Protein AF-A0A9W7TUW0-F1 (afdb_monomer_lite)

Sequence (191 aa):
MADNLSWYEPRYQELKRVVTAEFTDADVTGFVGRQGSFEIEINGQLIFSKFETSGFPYEDDIMHAIQRASDGQPVEKITKSQPPCVWCGILIRPLLFTSPAGLLDINDYRNSKVKVTELKQNIGAKFPDAEVSGFVGRRGSFEVVINEHLVFSKLETGGFPYDEDIMEAIHKAKDGKPEKIARYRKDCIIL

InterPro domains:
  IPR011893 Selenoprotein, Rdx-type [PF10262] (8-67)
  IPR011893 Selenoprotein, Rdx-type [PF10262] (115-171)
  IPR011893 Selenoprotein, Rdx-type [TIGR02174] (8-67)
  IPR011893 Selenoprotein, Rdx-type [TIGR02174] (115-171)
  IPR036249 Thioredoxin-like superfamily [SSF52833] (8-71)
  IPR036249 Thioredoxin-like superfamily [SSF52833] (115-176)
  IPR051441 Selenoprotein W and related [PTHR15124] (6-84)

Secondary structure (DSSP, 8-state):
------TTHHHHHHHHHHHHHH-TT--------STT--EEEETTEEEEEHHHHSSPPPHHHHHHHHHHHHTTPPPPP----SPP---SSEEEEETT-------------HHHHHHHHHHHHHHHHH-TTEEEEE-PPSTT--EEEETTEEEEEHHHHSSBPPHHHHHHHHHHHHTT-PPP----B------

Organism: Triplophysa rosa (NCBI:txid992332)

Structure (mmCIF, N/CA/C/O backbone):
data_AF-A0A9W7TUW0-F1
#
_entry.id   AF-A0A9W7TUW0-F1
#
loop_
_atom_site.group_PDB
_atom_site.id
_atom_site.type_symbol
_atom_site.label_atom_id
_atom_site.label_alt_id
_atom_site.label_comp_id
_atom_site.label_asym_id
_atom_site.label_entity_id
_atom_site.label_seq_id
_atom_site.pdbx_PDB_ins_code
_atom_site.Cartn_x
_atom_site.Cartn_y
_atom_site.Cartn_z
_atom_site.occupancy
_atom_site.B_iso_or_equiv
_atom_site.auth_seq_id
_atom_site.auth_comp_id
_atom_site.auth_asym_id
_atom_site.auth_atom_id
_atom_site.pdbx_PDB_model_num
ATOM 1 N N . MET A 1 1 ? -25.374 15.327 -7.655 1.00 28.16 1 MET A N 1
ATOM 2 C CA . MET A 1 1 ? -24.017 15.415 -7.075 1.00 28.16 1 MET A CA 1
ATOM 3 C C . MET A 1 1 ? -23.671 14.002 -6.674 1.00 28.16 1 MET A C 1
ATOM 5 O O . MET A 1 1 ? -24.388 13.476 -5.836 1.00 28.16 1 MET A O 1
ATOM 9 N N . ALA A 1 2 ? -22.742 13.354 -7.372 1.00 27.75 2 ALA A N 1
ATOM 10 C CA . ALA A 1 2 ? -22.650 11.900 -7.350 1.00 27.75 2 ALA A CA 1
ATOM 11 C C . ALA A 1 2 ? -21.190 11.431 -7.487 1.00 27.75 2 ALA A C 1
ATOM 13 O O . ALA A 1 2 ? -20.441 11.960 -8.307 1.00 27.75 2 ALA A O 1
ATOM 14 N N . ASP A 1 3 ? -20.842 10.444 -6.666 1.00 35.25 3 ASP A N 1
ATOM 15 C CA . ASP A 1 3 ? -19.952 9.329 -7.006 1.00 35.25 3 ASP A CA 1
ATOM 16 C C . ASP A 1 3 ? -18.463 9.637 -7.241 1.00 35.25 3 ASP A C 1
ATOM 18 O O . ASP A 1 3 ? -17.839 9.156 -8.187 1.00 35.25 3 ASP A O 1
ATOM 22 N N . ASN A 1 4 ? -17.837 10.356 -6.303 1.00 37.91 4 ASN A N 1
ATOM 23 C CA . ASN A 1 4 ? -16.375 10.345 -6.177 1.00 37.91 4 ASN A CA 1
ATOM 24 C C . ASN A 1 4 ? -15.917 9.012 -5.544 1.00 37.91 4 ASN A C 1
ATOM 26 O O . ASN A 1 4 ? -15.621 8.945 -4.351 1.00 37.91 4 ASN A O 1
ATOM 30 N N . LEU A 1 5 ? -15.942 7.939 -6.344 1.00 41.84 5 LEU A N 1
ATOM 31 C CA . LEU A 1 5 ? -15.635 6.561 -5.948 1.00 41.84 5 LEU A CA 1
ATOM 32 C C . LEU A 1 5 ? -14.229 6.439 -5.338 1.00 41.84 5 LEU A C 1
ATOM 34 O O . LEU A 1 5 ? -13.222 6.319 -6.039 1.00 41.84 5 LEU A O 1
ATOM 38 N N . SER A 1 6 ? -14.167 6.410 -4.006 1.00 57.28 6 SER A N 1
ATOM 39 C CA . SER A 1 6 ? -12.976 5.976 -3.283 1.00 57.28 6 SER A CA 1
ATOM 40 C C . SER A 1 6 ? -12.698 4.513 -3.628 1.00 57.28 6 SER A C 1
ATOM 42 O O . SER A 1 6 ? -13.486 3.629 -3.302 1.00 57.28 6 SER A O 1
ATOM 44 N N . TRP A 1 7 ? -11.543 4.234 -4.238 1.00 60.88 7 TRP A N 1
ATOM 45 C CA . TRP A 1 7 ? -11.079 2.871 -4.559 1.00 60.88 7 TRP A CA 1
ATOM 46 C C . TRP A 1 7 ? -10.959 1.952 -3.324 1.00 60.88 7 TRP A C 1
ATOM 48 O O . TRP A 1 7 ? -10.764 0.743 -3.441 1.00 60.88 7 TRP A O 1
ATOM 58 N N . TYR A 1 8 ? -11.051 2.525 -2.123 1.00 70.19 8 TYR A N 1
ATOM 59 C CA . TYR A 1 8 ? -10.985 1.812 -0.853 1.00 70.19 8 TYR A CA 1
ATOM 60 C C . TYR A 1 8 ? -12.363 1.547 -0.233 1.00 70.19 8 TYR A C 1
ATOM 62 O O . TYR A 1 8 ? -12.441 0.755 0.703 1.00 70.19 8 TYR A O 1
ATOM 70 N N . GLU A 1 9 ? -13.438 2.136 -0.772 1.00 74.56 9 GLU A N 1
ATOM 71 C CA . GLU A 1 9 ? -14.808 1.982 -0.266 1.00 74.56 9 GLU A CA 1
ATOM 72 C C . GLU A 1 9 ? -15.236 0.508 -0.136 1.00 74.56 9 GLU A C 1
ATOM 74 O O . GLU A 1 9 ? -15.652 0.126 0.955 1.00 74.56 9 GLU A O 1
ATOM 79 N N . PRO A 1 10 ? -15.037 -0.384 -1.136 1.00 77.69 10 PRO A N 1
ATOM 80 C CA . PRO A 1 10 ? -15.424 -1.792 -0.987 1.00 77.69 10 PRO A CA 1
ATOM 81 C C . PRO A 1 10 ? -14.664 -2.508 0.139 1.00 77.69 10 PRO A C 1
ATOM 83 O O . PRO A 1 10 ? -15.180 -3.433 0.754 1.00 77.69 10 PRO A O 1
ATOM 86 N N . ARG A 1 11 ? -13.432 -2.065 0.421 1.00 76.25 11 ARG A N 1
ATOM 87 C CA . ARG A 1 11 ? -12.557 -2.648 1.446 1.00 76.25 11 ARG A CA 1
ATOM 88 C C . ARG A 1 11 ? -12.932 -2.169 2.850 1.00 76.25 11 ARG A C 1
ATOM 90 O O . ARG A 1 11 ? -12.868 -2.949 3.791 1.00 76.25 11 ARG A O 1
ATOM 97 N N . TYR A 1 12 ? -13.357 -0.909 2.972 1.00 82.12 12 TYR A N 1
ATOM 98 C CA . TYR A 1 12 ? -13.977 -0.377 4.187 1.00 82.12 12 TYR A CA 1
ATOM 99 C C . TYR A 1 12 ? -15.311 -1.074 4.481 1.00 82.12 12 TYR A C 1
ATOM 101 O O . TYR A 1 12 ? -15.521 -1.510 5.608 1.00 82.12 12 TYR A O 1
ATOM 109 N N . GLN A 1 13 ? -16.180 -1.229 3.476 1.00 83.56 13 GLN A N 1
ATOM 110 C CA . GLN A 1 13 ? -17.486 -1.871 3.646 1.00 83.56 13 GLN A CA 1
ATOM 111 C C . GLN A 1 13 ? -17.362 -3.336 4.079 1.00 83.56 13 GLN A C 1
ATOM 113 O O . GLN A 1 13 ? -18.075 -3.752 4.988 1.00 83.56 13 GLN A O 1
ATOM 118 N N . GLU A 1 14 ? -16.429 -4.103 3.502 1.00 85.81 14 GLU A N 1
ATOM 119 C CA . GLU A 1 14 ? -16.212 -5.493 3.922 1.00 85.81 14 GLU A CA 1
ATOM 120 C C . GLU A 1 14 ? -15.633 -5.586 5.340 1.00 85.81 14 GLU A C 1
ATOM 122 O O . GLU A 1 14 ? -16.174 -6.320 6.165 1.00 85.81 14 GLU A O 1
ATOM 127 N N . LEU A 1 15 ? -14.621 -4.775 5.676 1.00 85.19 15 LEU A N 1
ATOM 128 C CA . LEU A 1 15 ? -14.090 -4.721 7.043 1.00 85.19 15 LEU A CA 1
ATOM 129 C C . LEU A 1 15 ? -15.183 -4.331 8.050 1.00 85.19 15 LEU A C 1
ATOM 131 O O . LEU A 1 15 ? -15.322 -4.965 9.091 1.00 85.19 15 LEU A O 1
ATOM 135 N N . LYS A 1 16 ? -16.012 -3.332 7.724 1.00 87.75 16 LYS A N 1
ATOM 136 C CA . LYS A 1 16 ? -17.164 -2.939 8.542 1.00 87.75 16 LYS A CA 1
ATOM 137 C C . LYS A 1 16 ? -18.153 -4.089 8.716 1.00 87.75 16 LYS A C 1
ATOM 139 O O . LYS A 1 16 ? -18.615 -4.316 9.833 1.00 87.75 16 LYS A O 1
ATOM 144 N N . ARG A 1 17 ? -18.473 -4.820 7.645 1.00 89.75 17 ARG A N 1
ATOM 145 C CA . ARG A 1 17 ? -19.377 -5.977 7.681 1.00 89.75 17 ARG A CA 1
ATOM 146 C C . ARG A 1 17 ? -18.847 -7.075 8.605 1.00 89.75 17 ARG A C 1
ATOM 148 O O . ARG A 1 17 ? -19.619 -7.603 9.394 1.00 89.75 17 ARG A O 1
ATOM 155 N N . VAL A 1 18 ? -17.556 -7.399 8.525 1.00 89.38 18 VAL A N 1
ATOM 156 C CA . VAL A 1 18 ? -16.912 -8.407 9.386 1.00 89.38 18 VAL A CA 1
ATOM 157 C C . VAL A 1 18 ? -16.904 -7.948 10.847 1.00 89.38 18 VAL A C 1
ATOM 159 O O . VAL A 1 18 ? -17.388 -8.669 11.717 1.00 89.38 18 VAL A O 1
ATOM 162 N N . VAL A 1 19 ? -16.456 -6.719 11.119 1.00 89.06 19 VAL A N 1
ATOM 163 C CA . VAL A 1 19 ? -16.389 -6.178 12.487 1.00 89.06 19 VAL A CA 1
ATOM 164 C C . VAL A 1 19 ? -17.770 -6.104 13.139 1.00 89.06 19 VAL A C 1
ATOM 166 O O . VAL A 1 19 ? -17.914 -6.537 14.273 1.00 89.06 19 VAL A O 1
ATOM 169 N N . THR A 1 20 ? -18.796 -5.622 12.433 1.00 89.50 20 THR A N 1
ATOM 170 C CA . THR A 1 20 ? -20.169 -5.540 12.980 1.00 89.50 20 THR A CA 1
ATOM 171 C C . THR A 1 20 ? -20.867 -6.897 13.130 1.00 89.50 20 THR A C 1
ATOM 173 O O . THR A 1 20 ? -21.882 -6.975 13.819 1.00 89.50 20 THR A O 1
ATOM 176 N N . ALA A 1 21 ? -20.346 -7.963 12.509 1.00 89.81 21 ALA A N 1
ATOM 177 C CA . ALA A 1 21 ? -20.858 -9.322 12.678 1.00 89.81 21 ALA A CA 1
ATOM 178 C C . ALA A 1 21 ? -20.267 -10.025 13.914 1.00 89.81 21 ALA A C 1
ATOM 180 O O . ALA A 1 21 ? -20.997 -10.732 14.604 1.00 89.81 21 ALA A O 1
ATOM 181 N N . GLU A 1 22 ? -18.978 -9.815 14.199 1.00 90.06 22 GLU A N 1
ATOM 182 C CA . GLU A 1 22 ? -18.291 -10.372 15.378 1.00 90.06 22 GLU A CA 1
ATOM 183 C C . GLU A 1 22 ? -18.502 -9.509 16.639 1.00 90.06 22 GLU A C 1
ATOM 185 O O . GLU A 1 22 ? -18.716 -10.031 17.731 1.00 90.06 22 GLU A O 1
ATOM 190 N N . PHE A 1 23 ? -18.495 -8.180 16.494 1.00 89.88 23 PHE A N 1
ATOM 191 C CA . PHE A 1 23 ? -18.610 -7.209 17.585 1.00 89.88 23 PHE A CA 1
ATOM 192 C C . PHE A 1 23 ? -19.888 -6.374 17.425 1.00 89.88 23 PHE A C 1
ATOM 194 O O . PHE A 1 23 ? -19.869 -5.274 16.870 1.00 89.88 23 PHE A O 1
ATOM 201 N N . THR A 1 24 ? -21.013 -6.878 17.941 1.00 88.00 24 THR A N 1
ATOM 202 C CA . THR A 1 24 ? -22.327 -6.202 17.855 1.00 88.00 24 THR A CA 1
ATOM 203 C C . THR A 1 24 ? -22.364 -4.829 18.521 1.00 88.00 24 THR A C 1
ATOM 205 O O . THR A 1 24 ? -23.171 -3.982 18.141 1.00 88.00 24 THR A O 1
ATOM 208 N N . ASP A 1 25 ? -21.485 -4.611 19.497 1.00 87.25 25 ASP A N 1
ATOM 209 C CA . ASP A 1 25 ? -21.433 -3.398 20.315 1.00 87.25 25 ASP A CA 1
ATOM 210 C C . ASP A 1 25 ? -20.471 -2.341 19.725 1.00 87.25 25 ASP A C 1
ATOM 212 O O . ASP A 1 25 ? -20.338 -1.243 20.268 1.00 87.25 25 ASP A O 1
ATOM 216 N N . ALA A 1 26 ? -19.792 -2.649 18.610 1.00 85.50 26 ALA A N 1
ATOM 217 C CA . ALA A 1 26 ? -18.833 -1.758 17.963 1.00 85.50 26 ALA A CA 1
ATOM 218 C C . ALA A 1 26 ? -19.505 -0.798 16.960 1.00 85.50 26 ALA A C 1
ATOM 220 O O . ALA A 1 26 ? -20.021 -1.214 15.920 1.00 85.50 26 ALA A O 1
ATOM 221 N N . ASP A 1 27 ? -19.415 0.512 17.215 1.00 90.06 27 ASP A N 1
ATOM 222 C CA . ASP A 1 27 ? -19.826 1.537 16.247 1.00 90.06 27 ASP A CA 1
ATOM 223 C C . ASP A 1 27 ? -18.726 1.792 15.202 1.00 90.06 27 ASP A C 1
ATOM 225 O O . ASP A 1 27 ? -17.756 2.519 15.430 1.00 90.06 27 ASP A O 1
ATOM 229 N N . VAL A 1 28 ? -18.872 1.173 14.028 1.00 90.06 28 VAL A N 1
ATOM 230 C CA . VAL A 1 28 ? -17.925 1.323 12.916 1.00 90.06 28 VAL A CA 1
ATOM 231 C C . VAL A 1 28 ? -18.349 2.470 12.000 1.00 90.06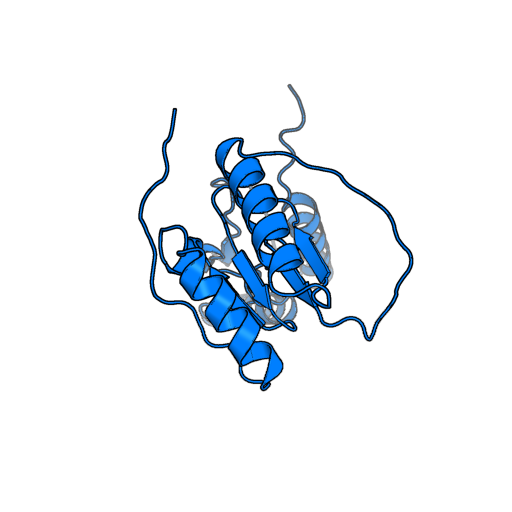 28 VAL A C 1
ATOM 233 O O . VAL A 1 28 ? -19.158 2.300 11.080 1.00 90.06 28 VAL A O 1
ATOM 236 N N . THR A 1 29 ? -17.747 3.641 12.187 1.00 88.62 29 THR A N 1
ATOM 237 C CA . THR A 1 29 ? -17.891 4.794 11.282 1.00 88.62 29 THR A CA 1
ATOM 238 C C . THR A 1 29 ? -16.729 4.879 10.284 1.00 88.62 29 THR A C 1
ATOM 240 O O . THR A 1 29 ? -15.767 4.118 10.351 1.00 88.62 29 THR A O 1
ATOM 243 N N . GLY A 1 30 ? -16.853 5.735 9.269 1.00 84.50 30 GLY A N 1
ATOM 244 C CA . GLY A 1 30 ? -15.841 5.903 8.229 1.00 84.50 30 GLY A CA 1
ATOM 245 C C . GLY A 1 30 ? -16.135 7.121 7.362 1.00 84.50 30 GLY A C 1
ATOM 246 O O . GLY A 1 30 ? -17.293 7.486 7.162 1.00 84.50 30 GLY A O 1
ATOM 247 N N . PHE A 1 31 ? -15.082 7.771 6.872 1.00 82.50 31 PHE A N 1
ATOM 248 C CA . PHE A 1 31 ? -15.173 8.961 6.031 1.00 82.50 31 PHE A CA 1
ATOM 249 C C . PHE A 1 31 ? -14.070 8.960 4.968 1.00 82.50 31 PHE A C 1
ATOM 251 O O . PHE A 1 31 ? -13.016 8.346 5.133 1.00 82.50 31 PHE A O 1
ATOM 258 N N . VAL A 1 32 ? -14.296 9.675 3.864 1.00 78.56 32 VAL A N 1
ATOM 259 C CA . VAL A 1 32 ? -13.285 9.824 2.810 1.00 78.56 32 VAL A CA 1
ATOM 260 C C . VAL A 1 32 ? -12.232 10.837 3.264 1.00 78.56 32 VAL A C 1
ATOM 262 O O . VAL A 1 32 ? -12.463 12.045 3.238 1.00 78.56 32 VAL A O 1
ATOM 265 N N . GLY A 1 33 ? -11.079 10.328 3.699 1.00 74.69 33 GLY A N 1
ATOM 266 C CA . GLY A 1 33 ? -9.913 11.123 4.081 1.00 74.69 33 GLY A CA 1
ATOM 267 C C . GLY A 1 33 ? -9.085 11.630 2.891 1.00 74.69 33 GLY A C 1
ATOM 268 O O . GLY A 1 33 ? -9.564 11.804 1.768 1.00 74.69 33 GLY A O 1
ATOM 269 N N . ARG A 1 34 ? -7.789 11.868 3.129 1.00 74.44 34 ARG A N 1
ATOM 270 C CA . ARG A 1 34 ? -6.840 12.308 2.094 1.00 74.44 34 ARG A CA 1
ATOM 271 C C . ARG A 1 34 ? -6.724 11.259 0.981 1.00 74.44 34 ARG A C 1
ATOM 273 O O . ARG A 1 34 ? -6.554 10.076 1.258 1.00 74.44 34 ARG A O 1
ATOM 280 N N . GLN A 1 35 ? -6.693 11.698 -0.284 1.00 65.88 35 GLN A N 1
ATOM 281 C CA . GLN A 1 35 ? -6.498 10.797 -1.429 1.00 65.88 35 GLN A CA 1
ATOM 282 C C . GLN A 1 35 ? -5.293 9.862 -1.210 1.00 65.88 35 GLN A C 1
ATOM 284 O O . GLN A 1 35 ? -4.154 10.313 -1.078 1.00 65.88 35 GLN A O 1
ATOM 289 N N . GLY A 1 36 ? -5.557 8.555 -1.214 1.00 67.75 36 GLY A N 1
ATOM 290 C CA . GLY A 1 36 ? -4.543 7.512 -1.070 1.00 67.75 36 GLY A CA 1
ATOM 291 C C . GLY A 1 36 ? -4.287 7.023 0.361 1.00 67.75 36 GLY A C 1
ATOM 292 O O . GLY A 1 36 ? -3.624 5.986 0.482 1.00 67.75 36 GLY A O 1
ATOM 293 N N . SER A 1 37 ? -4.833 7.681 1.395 1.00 76.50 37 SER A N 1
ATOM 294 C CA . SER A 1 37 ? -4.757 7.214 2.788 1.00 76.50 37 SER A CA 1
ATOM 295 C C . SER A 1 37 ? -5.704 6.041 3.053 1.00 76.50 37 SER A C 1
ATOM 297 O O . SER A 1 37 ? -6.732 5.884 2.397 1.00 76.50 37 SER A O 1
ATOM 299 N N . PHE A 1 38 ? -5.322 5.188 3.996 1.00 83.19 38 PHE A N 1
ATOM 300 C CA . PHE A 1 38 ? -6.189 4.180 4.593 1.00 83.19 38 PHE A CA 1
ATOM 301 C C . PHE A 1 38 ? -5.726 4.042 6.038 1.00 83.19 38 PHE A C 1
ATOM 303 O O . PHE A 1 38 ? -4.590 3.632 6.295 1.00 83.19 38 PHE A O 1
ATOM 310 N N . GLU A 1 39 ? -6.552 4.526 6.951 1.00 86.06 39 GLU A N 1
ATOM 311 C CA . GLU A 1 39 ? -6.190 4.831 8.331 1.00 86.06 39 GLU A CA 1
ATOM 312 C C . GLU A 1 39 ? -7.286 4.273 9.231 1.00 86.06 39 GLU A C 1
ATOM 314 O O . GLU A 1 39 ? -8.465 4.367 8.892 1.00 86.06 39 GLU A O 1
ATOM 319 N N . ILE A 1 40 ? -6.886 3.617 10.319 1.00 90.19 40 ILE A N 1
ATOM 320 C CA . ILE A 1 40 ? -7.805 2.959 11.249 1.00 90.19 40 ILE A CA 1
ATOM 321 C C . ILE A 1 40 ? -7.531 3.504 12.640 1.00 90.19 40 ILE A C 1
ATOM 323 O O . ILE A 1 40 ? -6.407 3.425 13.148 1.00 90.19 40 ILE A O 1
ATOM 327 N N . GLU A 1 41 ? -8.586 4.026 13.251 1.00 91.44 41 GLU A N 1
ATOM 328 C CA . GLU A 1 41 ? -8.607 4.466 14.636 1.00 91.44 41 GLU A CA 1
ATOM 329 C C . GLU A 1 41 ? -9.519 3.536 15.438 1.00 91.44 41 GLU A C 1
ATOM 331 O O . GLU A 1 41 ? -10.596 3.165 14.974 1.00 91.44 41 GLU A O 1
ATOM 336 N N . ILE A 1 42 ? -9.093 3.163 16.644 1.00 91.94 42 ILE A N 1
ATOM 337 C CA . ILE A 1 42 ? -9.928 2.454 17.618 1.00 91.94 42 ILE A CA 1
ATOM 338 C C . ILE A 1 42 ? -9.953 3.306 18.882 1.00 91.94 42 ILE A C 1
ATOM 340 O O . ILE A 1 42 ? -8.901 3.719 19.365 1.00 91.94 42 ILE A O 1
ATOM 344 N N . ASN A 1 43 ? -11.148 3.605 19.401 1.00 89.00 43 ASN A N 1
ATOM 345 C CA . ASN A 1 43 ? -11.351 4.441 20.593 1.00 89.00 43 ASN A CA 1
ATOM 346 C C . ASN A 1 43 ? -10.607 5.800 20.543 1.00 89.00 43 ASN A C 1
ATOM 348 O O . ASN A 1 43 ? -10.126 6.294 21.560 1.00 89.00 43 ASN A O 1
ATOM 352 N N . GLY A 1 44 ? -10.494 6.400 19.349 1.00 85.88 44 GLY A N 1
ATOM 353 C CA . GLY A 1 44 ? -9.792 7.672 19.118 1.00 85.88 44 GLY A CA 1
ATOM 354 C C . GLY A 1 44 ? -8.260 7.576 19.042 1.00 85.88 44 GLY A C 1
ATOM 355 O O . GLY A 1 44 ? -7.588 8.604 18.987 1.00 85.88 44 GLY A O 1
ATOM 356 N N . GLN A 1 45 ? -7.689 6.367 19.037 1.00 89.81 45 GLN A N 1
ATOM 357 C CA . GLN A 1 45 ? -6.257 6.133 18.853 1.00 89.81 45 GLN A CA 1
ATOM 358 C C . GLN A 1 45 ? -5.978 5.576 17.451 1.00 89.81 45 GLN A C 1
ATOM 360 O O . GLN A 1 45 ? -6.484 4.514 17.089 1.00 89.81 45 GLN A O 1
ATOM 365 N N . LEU A 1 46 ? -5.117 6.252 16.681 1.00 89.50 46 LEU A N 1
ATOM 366 C CA . LEU A 1 46 ? -4.639 5.780 15.377 1.00 89.50 46 LEU A CA 1
ATOM 367 C C . LEU A 1 46 ? -3.756 4.533 15.537 1.00 89.50 46 LEU A C 1
ATOM 369 O O . LEU A 1 46 ? -2.582 4.627 15.909 1.00 89.50 46 LEU A O 1
ATOM 373 N N . ILE A 1 47 ? -4.320 3.363 15.232 1.00 93.12 47 ILE A N 1
ATOM 374 C CA . ILE A 1 47 ? -3.630 2.070 15.327 1.00 93.12 47 ILE A CA 1
ATOM 375 C C . ILE A 1 47 ? -2.924 1.674 14.028 1.00 93.12 47 ILE A C 1
ATOM 377 O O . ILE A 1 47 ? -1.976 0.897 14.072 1.00 93.12 47 ILE A O 1
ATOM 381 N N . PHE A 1 48 ? -3.342 2.200 12.875 1.00 91.00 48 PHE A N 1
ATOM 382 C CA . PHE A 1 48 ? -2.731 1.886 11.582 1.00 91.00 48 PHE A CA 1
ATOM 383 C C . PHE A 1 48 ? -2.821 3.074 10.624 1.00 91.00 48 PHE A C 1
ATOM 385 O O . PHE A 1 48 ? -3.903 3.629 10.435 1.00 91.00 48 PHE A O 1
ATOM 392 N N . SER A 1 49 ? -1.718 3.398 9.941 1.00 85.88 49 SER A N 1
ATOM 393 C CA . SER A 1 49 ? -1.738 4.246 8.745 1.00 85.88 49 SER A CA 1
ATOM 394 C C . SER A 1 49 ? -0.983 3.603 7.589 1.00 85.88 49 SER A C 1
ATOM 396 O O . SER A 1 49 ? 0.211 3.304 7.666 1.00 85.88 49 SER A O 1
ATOM 398 N N . LYS A 1 50 ? -1.676 3.482 6.455 1.00 79.69 50 LYS A N 1
ATOM 399 C CA . LYS A 1 50 ? -1.117 3.059 5.167 1.00 79.69 50 LYS A CA 1
ATOM 400 C C . LYS A 1 50 ? 0.014 3.965 4.663 1.00 79.69 50 LYS A C 1
ATOM 402 O O . LYS A 1 50 ? 0.797 3.534 3.816 1.00 79.69 50 LYS A O 1
ATOM 407 N N . PHE A 1 51 ? 0.115 5.213 5.128 1.00 77.62 51 PHE A N 1
ATOM 408 C CA . PHE A 1 51 ? 1.256 6.067 4.777 1.00 77.62 51 PHE A CA 1
ATOM 409 C C . PHE A 1 51 ? 2.530 5.690 5.534 1.00 77.62 51 PHE A C 1
ATOM 411 O O . PHE A 1 51 ? 3.616 5.850 4.987 1.00 77.62 51 PHE A O 1
ATOM 418 N N . GLU A 1 52 ? 2.407 5.156 6.748 1.00 78.81 52 GLU A N 1
ATOM 419 C CA . GLU A 1 52 ? 3.547 4.734 7.567 1.00 78.81 52 GLU A CA 1
ATOM 420 C C . GLU A 1 52 ? 4.029 3.333 7.178 1.00 78.81 52 GLU A C 1
ATOM 422 O O . GLU A 1 52 ? 5.228 3.091 7.078 1.00 78.81 52 GLU A O 1
ATOM 427 N N . THR A 1 53 ? 3.097 2.417 6.906 1.00 72.56 53 THR A N 1
ATOM 428 C CA . THR A 1 53 ? 3.402 1.018 6.561 1.00 72.56 53 THR A CA 1
ATOM 429 C C . THR A 1 53 ? 3.542 0.774 5.053 1.00 72.56 53 THR A C 1
ATOM 431 O O . THR A 1 53 ? 4.002 -0.283 4.637 1.00 72.56 53 THR A O 1
ATOM 434 N N . SER A 1 54 ? 3.165 1.744 4.209 1.00 69.00 54 SER A N 1
ATOM 435 C CA . SER A 1 54 ? 3.100 1.674 2.732 1.00 69.00 54 SER A CA 1
ATOM 436 C C . SER A 1 54 ? 2.104 0.666 2.122 1.00 69.00 54 SER A C 1
ATOM 438 O O . SER A 1 54 ? 1.772 0.791 0.934 1.00 69.00 54 SER A O 1
ATOM 440 N N . GLY A 1 55 ? 1.586 -0.283 2.905 1.00 74.38 55 GLY A N 1
ATOM 441 C CA . GLY A 1 55 ? 0.644 -1.330 2.498 1.00 74.38 55 GLY A CA 1
ATOM 442 C C . GLY A 1 55 ? -0.766 -1.195 3.084 1.00 74.38 55 GLY A C 1
ATOM 443 O O . GLY A 1 55 ? -1.145 -0.164 3.632 1.00 74.38 55 GLY A O 1
ATOM 444 N N . PHE A 1 56 ? -1.567 -2.251 2.951 1.00 80.75 56 PHE A N 1
ATOM 445 C CA . PHE A 1 56 ? -2.835 -2.414 3.683 1.00 80.75 56 PHE A CA 1
ATOM 446 C C . PHE A 1 56 ? -2.626 -3.314 4.901 1.00 80.75 56 PHE A C 1
ATOM 448 O O . PHE A 1 56 ? -1.721 -4.144 4.859 1.00 80.75 56 PHE A O 1
ATOM 455 N N . PRO A 1 57 ? -3.434 -3.206 5.965 1.00 84.19 57 PRO A N 1
ATOM 456 C CA . PRO A 1 57 ? -3.317 -4.131 7.083 1.00 84.19 57 PRO A CA 1
ATOM 457 C C . PRO A 1 57 ? -3.749 -5.546 6.659 1.00 84.19 57 PRO A C 1
ATOM 459 O O . PRO A 1 57 ? -4.416 -5.730 5.633 1.00 84.19 57 PRO A O 1
ATOM 462 N N . TYR A 1 58 ? -3.372 -6.549 7.447 1.00 84.88 58 TYR A N 1
ATOM 463 C CA . TYR A 1 58 ? -4.036 -7.852 7.406 1.00 84.88 58 TYR A CA 1
ATOM 464 C C . TYR A 1 58 ? -5.321 -7.774 8.233 1.00 84.88 58 TYR A C 1
ATOM 466 O O . TYR A 1 58 ? -5.350 -7.084 9.251 1.00 84.88 58 TYR A O 1
ATOM 474 N N . GLU A 1 59 ? -6.375 -8.462 7.797 1.00 84.81 59 GLU A N 1
ATOM 475 C CA . GLU A 1 59 ? -7.669 -8.469 8.491 1.00 84.81 59 GLU A CA 1
ATOM 476 C C . GLU A 1 59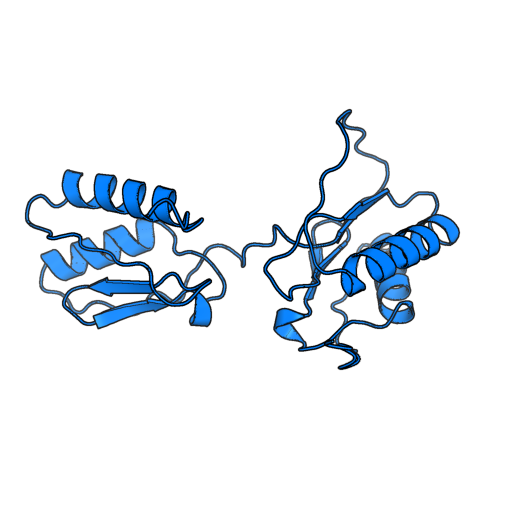 ? -7.521 -8.997 9.926 1.00 84.81 59 GLU A C 1
ATOM 478 O O . GLU A 1 59 ? -7.926 -8.320 10.868 1.00 84.81 59 GLU A O 1
ATOM 483 N N . ASP A 1 60 ? -6.792 -10.105 10.097 1.00 86.69 60 ASP A N 1
ATOM 484 C CA . ASP A 1 60 ? -6.453 -10.707 11.393 1.00 86.69 60 ASP A CA 1
ATOM 485 C C . ASP A 1 60 ? -5.794 -9.719 12.374 1.00 86.69 60 ASP A C 1
ATOM 487 O O . ASP A 1 60 ? -6.129 -9.701 13.559 1.00 86.69 60 ASP A O 1
ATOM 491 N N . ASP A 1 61 ? -4.871 -8.868 11.898 1.00 89.38 61 ASP A N 1
ATOM 492 C CA . ASP A 1 61 ? -4.207 -7.865 12.744 1.00 89.38 61 ASP A CA 1
ATOM 493 C C . ASP A 1 61 ? -5.217 -6.795 13.224 1.00 89.38 61 ASP A C 1
ATOM 495 O O . ASP A 1 61 ? -5.107 -6.319 14.358 1.00 89.38 61 ASP A O 1
ATOM 499 N N . ILE A 1 62 ? -6.220 -6.440 12.403 1.00 90.00 62 ILE A N 1
ATOM 500 C CA . ILE A 1 62 ? -7.304 -5.520 12.794 1.00 90.00 62 ILE A CA 1
ATOM 501 C C . ILE A 1 62 ? -8.251 -6.192 13.789 1.00 90.00 62 ILE A C 1
ATOM 503 O O . ILE A 1 62 ? -8.541 -5.611 14.835 1.00 90.00 62 ILE A O 1
ATOM 507 N N . MET A 1 63 ? -8.688 -7.422 13.514 1.00 89.75 63 MET A N 1
ATOM 508 C CA . MET A 1 63 ? -9.601 -8.163 14.389 1.00 89.75 63 MET A CA 1
ATOM 509 C C . MET A 1 63 ? -8.982 -8.404 15.774 1.00 89.75 63 MET A C 1
ATOM 511 O O . MET A 1 63 ? -9.634 -8.163 16.789 1.00 89.75 63 MET A O 1
ATOM 515 N N . HIS A 1 64 ? -7.690 -8.743 15.852 1.00 90.38 64 HIS A N 1
ATOM 516 C CA . HIS A 1 64 ? -6.960 -8.824 17.123 1.00 90.38 64 HIS A CA 1
ATOM 517 C C . HIS A 1 64 ? -6.781 -7.473 17.840 1.00 90.38 64 HIS A C 1
ATOM 519 O O . HIS A 1 64 ? -6.624 -7.448 19.063 1.00 90.38 64 HIS A O 1
ATOM 525 N N . ALA A 1 65 ? -6.754 -6.344 17.127 1.00 90.81 65 ALA A N 1
ATOM 526 C CA . ALA A 1 65 ? -6.726 -5.026 17.763 1.00 90.81 65 ALA A CA 1
ATOM 527 C C . ALA A 1 65 ? -8.102 -4.644 18.334 1.00 90.81 65 ALA A C 1
ATOM 529 O O . ALA A 1 65 ? 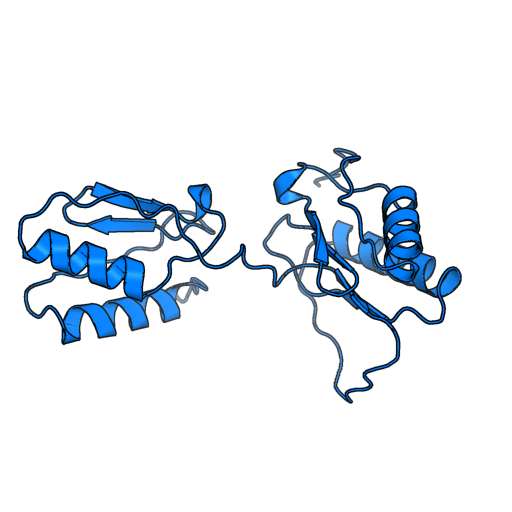-8.172 -4.116 19.443 1.00 90.81 65 ALA A O 1
ATOM 530 N N . ILE A 1 66 ? -9.185 -4.971 17.622 1.00 90.88 66 ILE A N 1
ATOM 531 C CA . ILE A 1 66 ? -10.566 -4.746 18.073 1.00 90.88 66 ILE A CA 1
ATOM 532 C C . ILE A 1 66 ? -10.904 -5.647 19.266 1.00 90.88 66 ILE A C 1
ATOM 534 O O . ILE A 1 66 ? -11.414 -5.141 20.262 1.00 90.88 66 ILE A O 1
ATOM 538 N N . GLN A 1 67 ? -10.530 -6.933 19.235 1.00 91.44 67 GLN A N 1
ATOM 539 C CA . GLN A 1 67 ? -10.712 -7.835 20.378 1.00 91.44 67 GLN A CA 1
ATOM 540 C C . GLN A 1 67 ? -10.023 -7.289 21.634 1.00 91.44 67 GLN A C 1
ATOM 542 O O . GLN A 1 67 ? -10.656 -7.162 22.677 1.00 91.44 67 GLN A O 1
ATOM 547 N N . ARG A 1 68 ? -8.752 -6.871 21.527 1.00 90.12 68 ARG A N 1
ATOM 548 C CA . ARG A 1 68 ? -8.023 -6.268 22.655 1.00 90.12 68 ARG A CA 1
ATOM 549 C C . ARG A 1 68 ? -8.706 -5.007 23.185 1.00 90.12 68 ARG A C 1
ATOM 551 O O . ARG A 1 68 ? -8.791 -4.841 24.398 1.00 90.12 68 ARG A O 1
ATOM 558 N N . ALA A 1 69 ? -9.233 -4.155 22.306 1.00 90.81 69 ALA A N 1
ATOM 559 C CA . ALA A 1 69 ? -10.005 -2.983 22.713 1.00 90.81 69 ALA A CA 1
ATOM 560 C C . ALA A 1 69 ? -11.300 -3.361 23.455 1.00 90.81 69 ALA A C 1
ATOM 562 O O . ALA A 1 69 ? -11.624 -2.739 24.466 1.00 90.81 69 ALA A O 1
ATOM 563 N N . SER A 1 70 ? -12.005 -4.393 22.979 1.00 88.94 70 SER A N 1
ATOM 564 C CA . SER A 1 70 ? -13.212 -4.944 23.609 1.00 88.94 70 SER A CA 1
ATOM 565 C C . SER A 1 70 ? -12.921 -5.556 24.984 1.00 88.94 70 SER A C 1
ATOM 567 O O . SER A 1 70 ? -13.715 -5.401 25.907 1.00 88.94 70 SER A O 1
ATOM 569 N N . ASP A 1 71 ? -11.756 -6.187 25.149 1.00 89.75 71 ASP A N 1
ATOM 570 C CA . ASP A 1 71 ? -11.278 -6.747 26.420 1.00 89.75 71 ASP A CA 1
ATOM 571 C C . ASP A 1 71 ? -10.764 -5.667 27.402 1.00 89.75 71 ASP A C 1
ATOM 573 O O . ASP A 1 71 ? -10.281 -5.989 28.490 1.00 89.75 71 ASP A O 1
ATOM 577 N N . GLY A 1 72 ? -10.809 -4.381 27.025 1.00 87.38 72 GLY A N 1
ATOM 578 C CA . GLY A 1 72 ? -10.288 -3.262 27.820 1.00 87.38 72 GLY A CA 1
ATOM 579 C C . GLY A 1 72 ? -8.757 -3.174 27.875 1.00 87.38 72 GLY A C 1
ATOM 580 O O . GLY A 1 72 ? -8.208 -2.475 28.729 1.00 87.38 72 GLY A O 1
ATOM 581 N N . GLN A 1 73 ? -8.052 -3.879 26.987 1.00 90.38 73 GLN A N 1
ATOM 582 C CA . GLN A 1 73 ? -6.592 -3.864 26.888 1.00 90.38 73 GLN A CA 1
ATOM 583 C C . GLN A 1 73 ? -6.097 -2.671 26.046 1.00 90.38 73 GLN A C 1
ATOM 585 O O . GLN A 1 73 ? -6.816 -2.185 25.168 1.00 90.38 73 GLN A O 1
ATOM 590 N N . PRO A 1 74 ? -4.857 -2.188 26.264 1.00 86.50 74 PRO A N 1
ATOM 591 C CA . PRO A 1 74 ? -4.279 -1.141 25.426 1.00 86.50 74 PRO A CA 1
ATOM 592 C C . PRO A 1 74 ? -4.129 -1.614 23.974 1.00 86.50 74 PRO A C 1
ATOM 594 O O . PRO A 1 74 ? -3.557 -2.674 23.706 1.00 86.50 74 PRO A O 1
ATOM 597 N N . VAL A 1 75 ? -4.601 -0.800 23.025 1.00 89.50 75 VAL A N 1
ATOM 598 C CA . VAL A 1 75 ? -4.414 -1.066 21.594 1.00 89.50 75 VAL A CA 1
ATOM 599 C C . VAL A 1 75 ? -3.018 -0.641 21.143 1.00 89.50 75 VAL A C 1
ATOM 601 O O . VAL A 1 75 ? -2.567 0.485 21.368 1.00 89.50 75 VAL A O 1
ATOM 604 N N . GLU A 1 76 ? -2.319 -1.565 20.493 1.00 88.75 76 GLU A N 1
ATOM 605 C CA . GLU A 1 76 ? -0.981 -1.342 19.952 1.00 88.75 76 GLU A CA 1
ATOM 606 C C . GLU A 1 76 ? -1.033 -0.920 18.485 1.00 88.75 76 GLU A C 1
ATOM 608 O O . GLU A 1 76 ? -1.959 -1.250 17.742 1.00 88.75 76 GLU A O 1
ATOM 613 N N . LYS A 1 77 ? 0.012 -0.214 18.048 1.00 91.06 77 LYS A N 1
ATOM 614 C CA . LYS A 1 77 ? 0.139 0.231 16.664 1.00 91.06 77 LYS A CA 1
ATOM 615 C C . LYS A 1 77 ? 0.555 -0.925 15.752 1.00 91.06 77 LYS A C 1
ATOM 617 O O . LYS A 1 77 ? 1.597 -1.547 15.952 1.00 91.06 77 LYS A O 1
ATOM 622 N N . ILE A 1 78 ? -0.237 -1.175 14.719 1.00 89.62 78 ILE A N 1
ATOM 623 C CA . ILE A 1 78 ? -0.013 -2.224 13.729 1.00 89.62 78 ILE A CA 1
ATOM 624 C C . ILE A 1 78 ? 1.036 -1.735 12.728 1.00 89.62 78 ILE A C 1
ATOM 626 O O . ILE A 1 78 ? 0.791 -0.853 11.907 1.00 89.62 78 ILE A O 1
ATOM 630 N N . THR A 1 79 ? 2.229 -2.319 12.810 1.00 84.12 79 THR A N 1
ATOM 631 C CA . THR A 1 79 ? 3.363 -2.032 11.915 1.00 84.12 79 THR A CA 1
ATOM 632 C C . THR A 1 79 ? 3.455 -3.000 10.737 1.00 84.12 79 THR A C 1
ATOM 634 O O . THR A 1 79 ? 4.086 -2.689 9.726 1.00 84.12 79 THR A O 1
ATOM 637 N N . LYS A 1 80 ? 2.811 -4.168 10.842 1.00 79.75 80 LYS A N 1
ATOM 638 C CA . LYS A 1 80 ? 2.677 -5.114 9.736 1.00 79.75 80 LYS A CA 1
ATOM 639 C C . LYS A 1 80 ? 1.719 -4.559 8.692 1.00 79.75 80 LYS A C 1
ATOM 641 O O . LYS A 1 80 ? 0.700 -3.952 9.004 1.00 79.75 80 LYS A O 1
ATOM 646 N N . SER A 1 81 ? 2.034 -4.817 7.434 1.00 77.56 81 SER A N 1
ATOM 647 C CA . SER A 1 81 ? 1.099 -4.638 6.335 1.00 77.56 81 SER A CA 1
ATOM 648 C C . SER A 1 81 ? 1.350 -5.702 5.274 1.00 77.56 81 SER A C 1
ATOM 650 O O . SER A 1 81 ? 2.420 -6.319 5.222 1.00 77.56 81 SER A O 1
ATOM 652 N N . GLN A 1 82 ? 0.351 -5.919 4.426 1.00 71.19 82 GLN A N 1
ATOM 653 C CA . GLN A 1 82 ? 0.541 -6.503 3.107 1.00 71.19 82 GLN A CA 1
ATOM 654 C C . GLN A 1 82 ? 1.667 -5.739 2.396 1.00 71.19 82 GLN A C 1
ATOM 656 O O . GLN A 1 82 ? 1.768 -4.523 2.596 1.00 71.19 82 GLN A O 1
ATOM 661 N N . PRO A 1 83 ? 2.495 -6.392 1.558 1.00 57.41 83 PRO A N 1
ATOM 662 C CA . PRO A 1 83 ? 3.501 -5.680 0.776 1.00 57.41 83 PRO A CA 1
ATOM 663 C C . PRO A 1 83 ? 2.871 -4.465 0.072 1.00 57.41 83 PRO A C 1
ATOM 665 O O . PRO A 1 83 ? 1.685 -4.525 -0.288 1.00 57.41 83 PRO A O 1
ATOM 668 N N . PRO A 1 84 ? 3.620 -3.356 -0.117 1.00 54.94 84 PRO A N 1
ATOM 669 C CA . PRO A 1 84 ? 3.097 -2.162 -0.774 1.00 54.94 84 PRO A CA 1
ATOM 670 C C . PRO A 1 84 ? 2.366 -2.565 -2.049 1.00 54.94 84 PRO A C 1
ATOM 672 O O . PRO A 1 84 ? 2.838 -3.453 -2.753 1.00 54.94 84 PRO A O 1
ATOM 675 N N . CYS A 1 85 ? 1.215 -1.960 -2.349 1.00 46.34 85 CYS A N 1
ATOM 676 C CA . CYS A 1 85 ? 0.465 -2.346 -3.543 1.00 46.34 85 CYS A CA 1
ATOM 677 C C . CYS A 1 85 ? 1.311 -2.072 -4.799 1.00 46.34 85 CYS A C 1
ATOM 679 O O . CYS A 1 85 ? 1.396 -0.929 -5.255 1.00 46.34 85 CYS A O 1
ATOM 681 N N . VAL A 1 86 ? 1.945 -3.145 -5.290 1.00 38.78 86 VAL A N 1
ATOM 682 C CA . VAL A 1 86 ? 2.838 -3.240 -6.458 1.00 38.78 86 VAL A CA 1
ATOM 683 C C . VAL A 1 86 ? 2.121 -3.786 -7.698 1.00 38.78 86 VAL A C 1
ATOM 685 O O . VAL A 1 86 ? 2.744 -4.052 -8.719 1.00 38.78 86 VAL A O 1
ATOM 688 N N . TRP A 1 87 ? 0.786 -3.819 -7.678 1.00 37.66 87 TRP A N 1
ATOM 689 C CA . TRP A 1 87 ? 0.097 -3.123 -8.762 1.00 37.66 87 TRP A CA 1
ATOM 690 C C . TRP A 1 87 ? 0.329 -1.634 -8.462 1.00 37.66 87 TRP A C 1
ATOM 692 O O . TRP A 1 87 ? -0.363 -1.101 -7.598 1.00 37.66 87 TRP A O 1
ATOM 702 N N . CYS A 1 88 ? 1.432 -1.021 -8.942 1.00 41.78 88 CYS A N 1
ATOM 703 C CA . CYS A 1 88 ? 1.552 -0.469 -10.302 1.00 41.78 88 CYS A CA 1
ATOM 704 C C . CYS A 1 88 ? 3.007 -0.188 -10.829 1.00 41.78 88 CYS A C 1
ATOM 706 O O . CYS A 1 88 ? 3.687 0.683 -10.281 1.00 41.78 88 CYS A O 1
ATOM 708 N N . GLY A 1 89 ? 3.446 -0.776 -11.958 1.00 42.16 89 GLY A N 1
ATOM 709 C CA . GLY A 1 89 ? 4.830 -0.700 -12.471 1.00 42.16 89 GLY A CA 1
ATOM 710 C C . GLY A 1 89 ? 5.077 -1.302 -13.875 1.00 42.16 89 GLY A C 1
ATOM 711 O O . GLY A 1 89 ? 4.205 -1.283 -14.743 1.00 42.16 89 GLY A O 1
ATOM 712 N N . ILE A 1 90 ? 6.291 -1.815 -14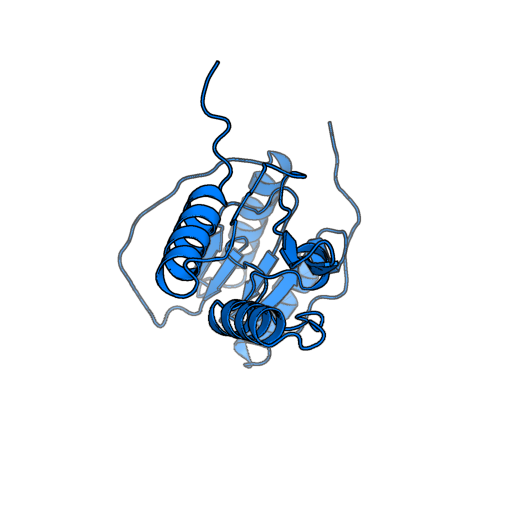.108 1.0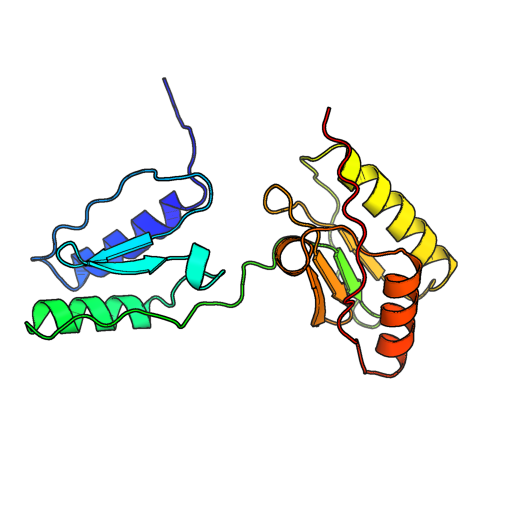0 46.03 90 ILE A N 1
ATOM 713 C CA . ILE A 1 90 ? 6.727 -2.559 -15.307 1.00 46.03 90 ILE A CA 1
ATOM 714 C C . ILE A 1 90 ? 7.161 -3.964 -14.871 1.00 46.03 90 ILE A C 1
ATOM 716 O O . ILE A 1 90 ? 8.023 -4.056 -13.999 1.00 46.03 90 ILE A O 1
ATOM 720 N N . LEU A 1 91 ? 6.612 -5.033 -15.468 1.00 47.16 91 LEU A N 1
ATOM 721 C CA . LEU A 1 91 ? 7.125 -6.399 -15.280 1.00 47.16 91 LEU A CA 1
ATOM 722 C C . LEU A 1 91 ? 8.054 -6.763 -16.436 1.00 47.16 91 LEU A C 1
ATOM 724 O O . LEU A 1 91 ? 7.685 -6.606 -17.604 1.00 47.16 91 LEU A O 1
ATOM 728 N N . ILE A 1 92 ? 9.211 -7.323 -16.094 1.00 50.53 92 ILE A N 1
ATOM 729 C CA . ILE A 1 92 ? 10.130 -7.968 -17.029 1.00 50.53 92 ILE A CA 1
ATOM 730 C C . ILE A 1 92 ? 10.240 -9.448 -16.656 1.00 50.53 92 ILE A C 1
ATOM 732 O O . ILE A 1 92 ? 10.587 -9.771 -15.515 1.00 50.53 92 ILE A O 1
ATOM 736 N N . ARG A 1 93 ? 9.916 -10.343 -17.599 1.00 42.97 93 ARG A N 1
ATOM 737 C CA . ARG A 1 93 ? 9.907 -11.805 -17.399 1.00 42.97 93 ARG A CA 1
ATOM 738 C C . ARG A 1 93 ? 10.662 -12.555 -18.514 1.00 42.97 93 ARG A C 1
ATOM 740 O O . ARG A 1 93 ? 10.681 -12.086 -19.654 1.00 42.97 93 ARG A O 1
ATOM 747 N N . PRO A 1 94 ? 11.275 -13.717 -18.209 1.00 31.09 94 PRO A N 1
ATOM 748 C CA . PRO A 1 94 ? 11.894 -14.594 -19.198 1.00 31.09 94 PRO A CA 1
ATOM 749 C C . PRO A 1 94 ? 10.856 -15.522 -19.852 1.00 31.09 94 PRO A C 1
ATOM 751 O O . PRO A 1 94 ? 9.915 -15.987 -19.208 1.00 31.09 94 PRO A O 1
ATOM 754 N N . LEU A 1 95 ? 11.073 -15.833 -21.130 1.00 33.41 95 LEU A N 1
ATOM 755 C CA . LEU A 1 95 ? 10.106 -16.390 -22.095 1.00 33.41 95 LEU A CA 1
ATOM 756 C C . LEU A 1 95 ? 9.605 -17.843 -21.853 1.00 33.41 95 LEU A C 1
ATOM 758 O O . LEU A 1 95 ? 9.054 -18.462 -22.759 1.00 33.41 95 LEU A O 1
ATOM 762 N N . LEU A 1 96 ? 9.777 -18.414 -20.655 1.00 28.06 96 LEU A N 1
ATOM 763 C CA . LEU A 1 96 ? 9.415 -19.811 -20.342 1.00 28.06 96 LEU A CA 1
ATOM 764 C C . LEU A 1 96 ? 7.960 -20.024 -19.880 1.00 28.06 96 LEU A C 1
ATOM 766 O O . LEU A 1 96 ? 7.544 -21.169 -19.721 1.00 28.06 96 LEU A O 1
ATOM 770 N N . PHE A 1 97 ? 7.172 -18.960 -19.704 1.00 28.62 97 PHE A N 1
ATOM 771 C CA . PHE A 1 97 ? 5.743 -19.046 -19.376 1.00 28.62 97 PHE A CA 1
ATOM 772 C C . PHE A 1 97 ? 4.899 -18.265 -20.384 1.00 28.62 97 PHE A C 1
ATOM 774 O O . PHE A 1 97 ? 4.581 -17.095 -20.184 1.00 28.62 97 PHE A O 1
ATOM 781 N N . THR A 1 98 ? 4.495 -18.932 -21.465 1.00 27.17 98 THR A N 1
ATOM 782 C CA . THR A 1 98 ? 3.479 -18.396 -22.376 1.00 27.17 98 THR A CA 1
ATOM 783 C C . THR A 1 98 ? 2.092 -18.546 -21.744 1.00 27.17 98 THR A C 1
ATOM 785 O O . THR A 1 98 ? 1.640 -19.655 -21.472 1.00 27.17 98 THR A O 1
ATOM 788 N N . SER A 1 99 ? 1.396 -17.430 -21.517 1.00 29.41 99 SER A N 1
ATOM 789 C CA . SER A 1 99 ? -0.037 -17.428 -21.194 1.00 29.41 99 SER A CA 1
ATOM 790 C C . SER A 1 99 ? -0.782 -16.497 -22.160 1.00 29.41 99 SER A C 1
ATOM 792 O O . SER A 1 99 ? -0.351 -15.356 -22.342 1.00 29.41 99 SER A O 1
ATOM 794 N N . PRO A 1 100 ? -1.862 -16.949 -22.825 1.00 30.84 100 PRO A N 1
ATOM 795 C CA . PRO A 1 100 ? -2.506 -16.187 -23.891 1.00 30.84 100 PRO A CA 1
ATOM 796 C C . PRO A 1 100 ? -3.621 -15.255 -23.374 1.00 30.84 100 PRO A C 1
ATOM 798 O O . PRO A 1 100 ? -4.784 -15.645 -23.306 1.00 30.84 100 PRO A O 1
ATOM 801 N N . ALA A 1 101 ? -3.283 -13.996 -23.080 1.00 27.78 101 ALA A N 1
ATOM 802 C CA . ALA A 1 101 ? -4.222 -12.865 -22.972 1.00 27.78 101 ALA A CA 1
ATOM 803 C C . ALA A 1 101 ? -3.449 -11.556 -23.262 1.00 27.78 101 ALA A C 1
ATOM 805 O O . ALA A 1 101 ? -2.366 -11.355 -22.729 1.00 27.78 101 ALA A O 1
ATOM 806 N N . GLY A 1 102 ? -3.867 -10.673 -24.174 1.00 26.28 102 GLY A N 1
ATOM 807 C CA . GLY A 1 102 ? -5.083 -9.860 -24.039 1.00 26.28 102 GLY A CA 1
ATOM 808 C C . GLY A 1 102 ? -4.747 -8.562 -23.280 1.00 26.28 102 GLY A C 1
ATOM 809 O O . GLY A 1 102 ? -4.991 -8.487 -22.087 1.00 26.28 102 GLY A O 1
ATOM 810 N N . LEU A 1 103 ? -3.906 -7.686 -23.845 1.00 27.92 103 LEU A N 1
ATOM 811 C CA . LEU A 1 103 ? -4.271 -6.441 -24.562 1.00 27.92 103 LEU A CA 1
ATOM 812 C C . LEU A 1 103 ? -4.732 -5.268 -23.647 1.00 27.92 103 LEU A C 1
ATOM 814 O O . LEU A 1 103 ? -5.542 -5.442 -22.752 1.00 27.92 103 LEU A O 1
ATOM 818 N N . LEU A 1 104 ? -4.164 -4.082 -23.919 1.00 23.70 104 LEU A N 1
ATOM 819 C CA . LEU A 1 104 ? -4.229 -2.770 -23.234 1.00 23.70 104 LEU A CA 1
ATOM 820 C C . LEU A 1 104 ? -5.522 -2.352 -22.484 1.00 23.70 104 LEU A C 1
ATOM 822 O O . LEU A 1 104 ? -6.605 -2.483 -23.041 1.00 23.70 104 LEU A O 1
ATOM 826 N N . ASP A 1 105 ? -5.356 -1.563 -21.400 1.00 26.19 105 ASP A N 1
ATOM 827 C CA . ASP A 1 105 ? -5.771 -0.134 -21.404 1.00 26.19 105 ASP A CA 1
ATOM 828 C C . ASP A 1 105 ? -4.964 0.767 -20.419 1.00 26.19 105 ASP A C 1
ATOM 830 O O . ASP A 1 105 ? -4.232 0.269 -19.561 1.00 26.19 105 ASP A O 1
ATOM 834 N N . ILE A 1 106 ? -5.017 2.101 -20.593 1.00 29.50 106 ILE A N 1
ATOM 835 C CA . ILE A 1 106 ? -4.096 3.113 -20.026 1.00 29.50 106 ILE A CA 1
ATOM 836 C C . ILE A 1 106 ? -4.841 4.383 -19.554 1.00 29.50 106 ILE A C 1
ATOM 838 O O . ILE A 1 106 ? -5.532 5.006 -20.352 1.00 29.50 106 ILE A O 1
ATOM 842 N N . ASN A 1 107 ? -4.585 4.879 -18.332 1.00 29.08 107 ASN A N 1
ATOM 843 C CA . ASN A 1 107 ? -4.831 6.284 -17.928 1.00 29.08 107 ASN A CA 1
ATOM 844 C C . ASN A 1 107 ? -4.170 6.620 -16.571 1.00 29.08 107 ASN A C 1
ATOM 846 O O . ASN A 1 107 ? -4.272 5.833 -15.640 1.00 29.08 107 ASN A O 1
ATOM 850 N N . ASP A 1 108 ? -3.548 7.780 -16.335 1.00 36.16 108 ASP A N 1
ATOM 851 C CA . ASP A 1 108 ? -2.581 8.482 -17.193 1.00 36.16 108 ASP A CA 1
ATOM 852 C C . ASP A 1 108 ? -1.489 9.141 -16.321 1.00 36.16 108 ASP A C 1
ATOM 854 O O . ASP A 1 108 ? -1.717 9.538 -15.176 1.00 36.16 108 ASP A O 1
ATOM 858 N N . TYR A 1 109 ? -0.311 9.328 -16.914 1.00 38.47 109 TYR A N 1
ATOM 859 C CA . TYR A 1 109 ? 0.456 10.562 -16.757 1.00 38.47 109 TYR A CA 1
ATOM 860 C C . TYR A 1 109 ? 1.272 10.738 -18.044 1.00 38.47 109 TYR A C 1
ATOM 862 O O . TYR A 1 109 ? 2.189 9.946 -18.284 1.00 38.47 109 TYR A O 1
ATOM 870 N N . ARG A 1 110 ? 0.957 11.746 -18.872 1.00 39.12 110 ARG A N 1
ATOM 871 C CA . ARG A 1 110 ? 1.511 11.921 -20.240 1.00 39.12 110 ARG A CA 1
ATOM 872 C C . ARG A 1 110 ? 3.028 11.701 -20.362 1.00 39.12 110 ARG A C 1
ATOM 874 O O . ARG A 1 110 ? 3.473 11.054 -21.306 1.00 39.12 110 ARG A O 1
ATOM 881 N N . ASN A 1 111 ? 3.815 12.154 -19.380 1.00 47.66 111 ASN A N 1
ATOM 882 C CA . ASN A 1 111 ? 5.281 12.002 -19.362 1.00 47.66 111 ASN A CA 1
ATOM 883 C C . ASN A 1 111 ? 5.792 10.595 -18.984 1.00 47.66 111 ASN A C 1
ATOM 885 O O . ASN A 1 111 ? 6.950 10.281 -19.252 1.00 47.66 111 ASN A O 1
ATOM 889 N N . SER A 1 112 ? 4.971 9.738 -18.368 1.00 49.84 112 SER A N 1
ATOM 890 C CA . SER A 1 112 ? 5.350 8.350 -18.063 1.00 49.84 112 SER A CA 1
ATOM 891 C C . SER A 1 112 ? 5.170 7.443 -19.285 1.00 49.84 112 SER A C 1
ATOM 893 O O . SER A 1 112 ? 6.037 6.626 -19.572 1.00 49.84 112 SER A O 1
ATOM 895 N N . LYS A 1 113 ? 4.093 7.628 -20.067 1.00 53.59 113 LYS A N 1
ATOM 896 C CA . LYS A 1 113 ? 3.786 6.792 -21.246 1.00 53.59 113 LYS A CA 1
ATOM 897 C C . LYS A 1 113 ? 4.904 6.803 -22.295 1.00 53.59 113 LYS A C 1
ATOM 899 O O . LYS A 1 113 ? 5.231 5.748 -22.833 1.00 53.59 113 LYS A O 1
ATOM 904 N N . VAL A 1 114 ? 5.505 7.969 -22.547 1.00 58.78 114 VAL A N 1
ATOM 905 C CA . VAL A 1 114 ? 6.665 8.112 -23.445 1.00 58.78 114 VAL A CA 1
ATOM 906 C C . VAL A 1 114 ? 7.848 7.303 -22.905 1.00 58.78 114 VAL A C 1
ATOM 908 O O . VAL A 1 114 ? 8.257 6.346 -23.556 1.00 58.78 114 VAL A O 1
ATOM 911 N N . LYS A 1 115 ? 8.275 7.563 -21.659 1.00 63.00 115 LYS A N 1
ATOM 912 C CA . LYS A 1 115 ? 9.376 6.835 -21.000 1.00 63.00 115 LYS A CA 1
ATOM 913 C C . LYS A 1 115 ? 9.168 5.317 -20.955 1.00 63.00 115 LYS A C 1
ATOM 915 O O . LYS A 1 115 ? 10.107 4.576 -21.201 1.00 63.00 115 LYS A O 1
ATOM 920 N N . VAL A 1 116 ? 7.957 4.830 -20.667 1.00 64.75 116 VAL A N 1
ATOM 921 C CA . VAL A 1 116 ? 7.642 3.385 -20.662 1.00 64.75 116 VAL A CA 1
ATOM 922 C C . VAL A 1 116 ? 7.740 2.790 -22.073 1.00 64.75 116 VAL A C 1
ATOM 924 O O . VAL A 1 116 ? 8.191 1.657 -22.227 1.00 64.75 116 VAL A O 1
ATOM 927 N N . THR A 1 117 ? 7.344 3.540 -23.106 1.00 68.12 117 THR A N 1
ATOM 928 C CA . THR A 1 117 ? 7.404 3.084 -24.505 1.00 68.12 117 THR A CA 1
ATOM 929 C C . THR A 1 117 ? 8.844 3.045 -25.016 1.00 68.12 117 THR A C 1
ATOM 931 O O . THR A 1 117 ? 9.261 2.026 -25.563 1.00 68.12 117 THR A O 1
ATOM 934 N N . GLU A 1 118 ? 9.614 4.110 -24.778 1.00 73.31 118 GLU A N 1
ATOM 935 C CA . GLU A 1 118 ? 11.048 4.196 -25.089 1.00 73.31 118 GLU A CA 1
ATOM 936 C C . GLU A 1 118 ? 11.830 3.099 -24.360 1.00 73.31 118 GLU A C 1
ATOM 938 O O . GLU A 1 118 ? 12.568 2.341 -24.982 1.00 73.31 118 GLU A O 1
ATOM 943 N N . LEU A 1 119 ? 11.597 2.933 -23.054 1.00 73.44 119 LEU A N 1
ATOM 944 C CA . LEU A 1 119 ? 12.229 1.888 -22.257 1.00 73.44 119 LEU A CA 1
ATOM 945 C C . LEU A 1 119 ? 11.880 0.488 -22.779 1.00 73.44 119 LEU A C 1
ATOM 947 O O . LEU A 1 119 ? 12.770 -0.346 -22.918 1.00 73.44 119 LEU A O 1
ATOM 951 N N . LYS A 1 120 ? 10.615 0.225 -23.138 1.00 78.06 120 LYS A N 1
ATOM 952 C CA . LYS A 1 120 ? 10.206 -1.055 -23.740 1.00 78.06 120 LYS A CA 1
ATOM 953 C C . LYS A 1 120 ? 10.913 -1.323 -25.074 1.00 78.06 120 LYS A C 1
ATOM 955 O O . LYS A 1 120 ? 11.339 -2.453 -25.303 1.00 78.06 120 LYS A O 1
ATOM 960 N N . GLN A 1 121 ? 11.071 -0.310 -25.928 1.00 79.25 121 GLN A N 1
ATOM 961 C CA . GLN A 1 121 ? 11.828 -0.427 -27.181 1.00 79.25 121 GLN A CA 1
ATOM 962 C C . GLN A 1 121 ? 13.320 -0.681 -26.916 1.00 79.25 121 GLN A C 1
ATOM 964 O O . GLN A 1 121 ? 13.891 -1.614 -27.480 1.00 79.25 121 GLN A O 1
ATOM 969 N N . ASN A 1 122 ? 13.930 0.083 -26.005 1.00 78.31 122 ASN A N 1
ATOM 970 C CA . ASN A 1 122 ? 15.337 -0.045 -25.625 1.00 78.31 122 ASN A CA 1
ATOM 971 C C . ASN A 1 122 ? 15.652 -1.425 -25.021 1.00 78.31 122 ASN A C 1
ATOM 973 O O . ASN A 1 122 ? 16.705 -1.996 -25.314 1.00 78.31 122 ASN A O 1
ATOM 977 N N . ILE A 1 123 ? 14.746 -1.975 -24.202 1.00 78.31 123 ILE A N 1
ATOM 978 C CA . ILE A 1 123 ? 14.890 -3.320 -23.632 1.00 78.31 123 ILE A CA 1
ATOM 979 C C . ILE A 1 123 ? 14.733 -4.367 -24.731 1.00 78.31 123 ILE A C 1
ATOM 981 O O . ILE A 1 123 ? 15.626 -5.191 -24.879 1.00 78.31 123 ILE A O 1
ATOM 985 N N . GLY A 1 124 ? 13.667 -4.316 -25.538 1.00 78.06 124 GLY A N 1
ATOM 986 C CA . GLY A 1 124 ? 13.443 -5.295 -26.610 1.00 78.06 124 GLY A CA 1
ATOM 987 C C . GLY A 1 124 ? 14.570 -5.335 -27.651 1.00 78.06 124 GLY A C 1
ATOM 988 O O . GLY A 1 124 ? 14.887 -6.400 -28.171 1.00 78.06 124 GLY A O 1
ATOM 989 N N . ALA A 1 125 ? 15.232 -4.201 -27.905 1.00 82.00 125 ALA A N 1
ATOM 990 C CA . ALA A 1 125 ? 16.395 -4.125 -28.790 1.00 82.00 125 ALA A CA 1
ATOM 991 C C . ALA A 1 125 ? 17.669 -4.767 -28.201 1.00 82.00 125 ALA A C 1
ATOM 993 O O . ALA A 1 125 ? 18.471 -5.323 -28.948 1.00 82.00 125 ALA A O 1
ATOM 994 N N . LYS A 1 126 ? 17.876 -4.691 -26.877 1.00 80.00 126 LYS A N 1
ATOM 995 C CA . LYS A 1 126 ? 19.046 -5.276 -26.184 1.00 80.00 126 LYS A CA 1
ATOM 996 C C . LYS A 1 126 ? 18.815 -6.705 -25.684 1.00 80.00 126 LYS A C 1
ATOM 998 O O . LYS A 1 126 ? 19.767 -7.461 -25.507 1.00 80.00 126 LYS A O 1
ATOM 1003 N N . PHE A 1 127 ? 17.561 -7.060 -25.435 1.00 78.94 127 PHE A N 1
ATOM 1004 C CA . PHE A 1 127 ? 17.122 -8.294 -24.801 1.00 78.94 127 PHE A CA 1
ATOM 1005 C C . PHE A 1 127 ? 15.867 -8.814 -25.529 1.00 78.94 127 PHE A C 1
ATOM 1007 O O . PHE A 1 127 ? 14.760 -8.680 -25.007 1.00 78.94 127 PHE A O 1
ATOM 1014 N N . PRO A 1 128 ? 16.008 -9.408 -26.729 1.00 78.50 128 PRO A N 1
ATOM 1015 C CA . PRO A 1 128 ? 14.866 -9.903 -27.505 1.00 78.50 128 PRO A CA 1
ATOM 1016 C C . PRO A 1 128 ? 14.082 -11.014 -26.783 1.00 78.50 128 PRO A C 1
ATOM 1018 O O . PRO A 1 128 ? 12.891 -11.178 -27.028 1.00 78.50 128 PRO A O 1
ATOM 1021 N N . ASP A 1 129 ? 14.724 -11.733 -25.855 1.00 74.94 129 ASP A N 1
ATOM 1022 C CA . ASP A 1 129 ? 14.107 -12.787 -25.030 1.00 74.94 129 ASP A CA 1
ATOM 1023 C C . ASP A 1 129 ? 13.371 -12.252 -23.781 1.00 74.94 129 ASP A C 1
ATOM 1025 O O . ASP A 1 129 ? 12.864 -13.043 -22.981 1.00 74.94 129 ASP A O 1
ATOM 1029 N N . ALA A 1 130 ? 13.361 -10.931 -23.558 1.00 68.94 130 ALA A N 1
ATOM 1030 C CA . ALA A 1 130 ? 12.728 -10.309 -22.399 1.00 68.94 130 ALA A CA 1
ATOM 1031 C C . ALA A 1 130 ? 11.307 -9.837 -22.732 1.00 68.94 130 ALA A C 1
ATOM 1033 O O . ALA A 1 130 ? 11.102 -8.917 -23.528 1.00 68.94 130 ALA A O 1
ATOM 1034 N N . GLU A 1 131 ? 10.311 -10.414 -22.063 1.00 74.38 131 GLU A N 1
ATOM 1035 C CA . GLU A 1 131 ? 8.948 -9.901 -22.123 1.00 74.38 131 GLU A CA 1
ATOM 1036 C C . GLU A 1 131 ? 8.837 -8.652 -21.243 1.00 74.38 131 GLU A C 1
ATOM 1038 O O . GLU A 1 131 ? 9.070 -8.723 -20.038 1.00 74.38 131 GLU A O 1
ATOM 1043 N N . VAL A 1 132 ? 8.459 -7.512 -21.831 1.00 72.50 132 VAL A N 1
ATOM 1044 C CA . VAL A 1 132 ? 8.252 -6.247 -21.107 1.00 72.50 132 VAL A CA 1
ATOM 1045 C C . VAL A 1 132 ? 6.784 -5.840 -21.163 1.00 72.50 132 VAL A C 1
ATOM 1047 O O . VAL A 1 132 ? 6.261 -5.486 -22.228 1.00 72.50 132 VAL A O 1
ATOM 1050 N N . SER A 1 133 ? 6.127 -5.814 -20.007 1.00 70.50 133 SER A N 1
ATOM 1051 C CA . SER A 1 133 ? 4.776 -5.272 -19.834 1.00 70.50 133 SER A CA 1
ATOM 1052 C C . SER A 1 133 ? 4.798 -4.060 -18.903 1.00 70.50 133 SER A C 1
ATOM 1054 O O . SER A 1 133 ? 5.620 -3.968 -17.998 1.00 70.50 133 SER A O 1
ATOM 1056 N N . GLY A 1 134 ? 3.902 -3.102 -19.139 1.00 63.84 134 GLY A N 1
ATOM 1057 C CA . GLY A 1 134 ? 3.721 -1.926 -18.292 1.00 63.84 134 GLY A CA 1
ATOM 1058 C C . GLY A 1 134 ? 2.254 -1.799 -17.911 1.00 63.84 134 GLY A C 1
ATOM 1059 O O . GLY A 1 134 ? 1.385 -2.029 -18.750 1.00 63.84 134 GLY A O 1
ATOM 1060 N N . PHE A 1 135 ? 1.986 -1.447 -16.658 1.00 60.94 135 PHE A N 1
ATOM 1061 C CA . PHE A 1 135 ? 0.640 -1.351 -16.103 1.00 60.94 135 PHE A CA 1
ATOM 1062 C C . PHE A 1 135 ? 0.462 -0.030 -15.338 1.00 60.94 135 PHE A C 1
ATOM 1064 O O . PHE A 1 135 ? 1.414 0.539 -14.804 1.00 60.94 135 PHE A O 1
ATOM 1071 N N . VAL A 1 136 ? -0.765 0.501 -15.359 1.00 58.44 136 VAL A N 1
ATOM 1072 C CA . VAL A 1 136 ? -1.119 1.833 -14.831 1.00 58.44 136 VAL A CA 1
ATOM 1073 C C . VAL A 1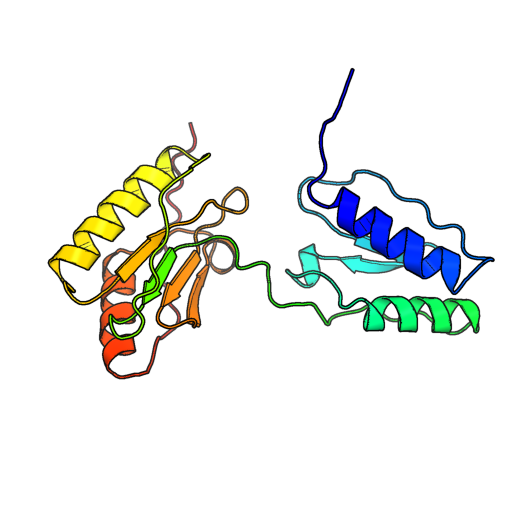 136 ? -0.725 1.991 -13.364 1.00 58.44 136 VAL A C 1
ATOM 1075 O O . VAL A 1 136 ? -0.876 1.036 -12.617 1.00 58.44 136 VAL A O 1
ATOM 1078 N N . GLY A 1 137 ? -0.253 3.205 -13.019 1.00 54.25 137 GLY A N 1
ATOM 1079 C CA . GLY A 1 137 ? 0.338 3.719 -11.765 1.00 54.25 137 GLY A CA 1
ATOM 1080 C C . GLY A 1 137 ? -0.592 3.966 -10.563 1.00 54.25 137 GLY A C 1
ATOM 1081 O O . GLY A 1 137 ? -1.711 4.448 -10.730 1.00 54.25 137 GLY A O 1
ATOM 1082 N N . ARG A 1 138 ? -0.049 3.865 -9.334 1.00 51.59 138 ARG A N 1
ATOM 1083 C CA . ARG A 1 138 ? -0.463 4.781 -8.255 1.00 51.59 138 ARG A CA 1
ATOM 1084 C C . ARG A 1 138 ? -0.039 6.170 -8.728 1.00 51.59 138 ARG A C 1
ATOM 1086 O O . ARG A 1 138 ? 1.032 6.310 -9.316 1.00 51.59 138 ARG A O 1
ATOM 1093 N N . ARG A 1 139 ? -0.843 7.214 -8.507 1.00 55.06 139 ARG A N 1
ATOM 1094 C CA . ARG A 1 139 ? -0.524 8.551 -9.041 1.00 55.06 139 ARG A CA 1
ATOM 1095 C C . ARG A 1 139 ? 0.878 8.995 -8.591 1.00 55.06 139 ARG A C 1
ATOM 1097 O O . ARG A 1 139 ? 1.122 9.169 -7.403 1.00 55.06 139 ARG A O 1
ATOM 1104 N N . GLY A 1 140 ? 1.782 9.181 -9.554 1.00 57.78 140 GLY A N 1
ATOM 1105 C CA . GLY A 1 140 ? 3.177 9.567 -9.315 1.00 57.78 140 GLY A CA 1
ATOM 1106 C C . GLY A 1 140 ? 4.175 8.415 -9.115 1.00 57.78 140 GLY A C 1
ATOM 1107 O O . GLY A 1 140 ? 5.374 8.701 -9.083 1.00 57.78 140 GLY A O 1
ATOM 1108 N N . SER A 1 141 ? 3.733 7.151 -9.035 1.00 65.56 141 SER A N 1
ATOM 1109 C CA . SER A 1 141 ? 4.631 5.990 -8.977 1.00 65.56 141 SER A CA 1
ATOM 1110 C C . SER A 1 141 ? 5.290 5.702 -10.329 1.00 65.56 141 SER A C 1
ATOM 1112 O O . SER A 1 141 ? 4.784 6.046 -11.399 1.00 65.56 141 SER A O 1
ATOM 1114 N N . PHE A 1 142 ? 6.459 5.079 -10.256 1.00 73.62 142 PHE A N 1
ATOM 1115 C CA . PHE A 1 142 ? 7.157 4.434 -11.360 1.00 73.62 142 PHE A CA 1
ATOM 1116 C C . PHE A 1 142 ? 7.974 3.318 -10.715 1.00 73.62 142 PHE A C 1
ATOM 1118 O O . PHE A 1 142 ? 8.870 3.600 -9.919 1.00 73.62 142 PHE A O 1
ATOM 1125 N N . GLU A 1 143 ? 7.595 2.073 -10.971 1.00 73.56 143 GLU A N 1
ATOM 1126 C CA . GLU A 1 143 ? 8.123 0.900 -10.273 1.00 73.56 143 GLU A CA 1
ATOM 1127 C C . GLU A 1 143 ? 8.605 -0.105 -11.322 1.00 73.56 143 GLU A C 1
ATOM 1129 O O . GLU A 1 143 ? 7.917 -0.335 -12.317 1.00 73.56 143 GLU A O 1
ATOM 1134 N N . VAL A 1 144 ? 9.805 -0.656 -11.143 1.00 77.88 144 VAL A N 1
ATOM 1135 C CA . VAL A 1 144 ? 10.413 -1.618 -12.075 1.00 77.88 144 VAL A CA 1
ATOM 1136 C C . VAL A 1 144 ? 10.562 -2.946 -11.351 1.00 77.88 144 VAL A C 1
ATOM 1138 O O . VAL A 1 144 ? 11.185 -3.011 -10.289 1.00 77.88 144 VAL A O 1
ATOM 1141 N N . VAL A 1 145 ? 9.979 -3.994 -11.926 1.00 76.69 145 VAL A N 1
ATOM 1142 C CA . VAL A 1 145 ? 9.962 -5.352 -11.388 1.00 76.69 145 VAL A CA 1
ATOM 1143 C C . VAL A 1 145 ? 10.597 -6.283 -12.416 1.00 76.69 145 VAL A C 1
ATOM 1145 O O . VAL A 1 145 ? 10.138 -6.367 -13.554 1.00 76.69 145 VAL A O 1
ATOM 1148 N N . ILE A 1 146 ? 11.651 -6.994 -12.024 1.00 78.19 146 ILE A N 1
ATOM 1149 C CA . ILE A 1 146 ? 12.376 -7.931 -12.890 1.00 78.19 146 ILE A CA 1
ATOM 1150 C C . ILE A 1 146 ? 12.357 -9.295 -12.218 1.00 78.19 146 ILE A C 1
ATOM 1152 O O . ILE A 1 146 ? 12.734 -9.402 -11.054 1.00 78.19 146 ILE A O 1
ATOM 1156 N N . ASN A 1 147 ? 11.907 -10.330 -12.930 1.00 71.00 147 ASN A N 1
ATOM 1157 C CA . ASN A 1 147 ? 11.782 -11.690 -12.394 1.00 71.00 147 ASN A CA 1
ATOM 1158 C C . ASN A 1 147 ? 11.054 -11.704 -11.033 1.00 71.00 147 ASN A C 1
ATOM 1160 O O . ASN A 1 147 ? 11.520 -12.317 -10.080 1.00 71.00 147 ASN A O 1
ATOM 1164 N N . GLU A 1 148 ? 9.946 -10.959 -10.931 1.00 70.38 148 GLU A N 1
ATOM 1165 C CA . GLU A 1 148 ? 9.114 -10.798 -9.717 1.00 70.38 148 GLU A CA 1
ATOM 1166 C C . GLU A 1 148 ? 9.751 -10.005 -8.555 1.00 70.38 148 GLU A C 1
ATOM 1168 O O . GLU A 1 148 ? 9.095 -9.757 -7.547 1.00 70.38 148 GLU A O 1
ATOM 1173 N N . HIS A 1 149 ? 10.981 -9.507 -8.712 1.00 69.38 149 HIS A N 1
ATOM 1174 C CA . HIS A 1 149 ? 11.672 -8.692 -7.711 1.00 69.38 149 HIS A CA 1
ATOM 1175 C C . HIS A 1 149 ? 11.537 -7.195 -8.022 1.00 69.38 149 HIS A C 1
ATOM 1177 O O . HIS A 1 149 ? 11.868 -6.750 -9.123 1.00 69.38 149 HIS A O 1
ATOM 1183 N N . LEU A 1 150 ? 11.087 -6.394 -7.048 1.00 74.25 150 LEU A N 1
ATOM 1184 C CA . LEU A 1 150 ? 11.032 -4.929 -7.152 1.00 74.25 150 LEU A CA 1
ATOM 1185 C C . LEU A 1 150 ? 12.452 -4.336 -7.092 1.00 74.25 150 LEU A C 1
ATOM 1187 O O . LEU A 1 150 ? 13.012 -4.150 -6.009 1.00 74.25 150 LEU A O 1
ATOM 1191 N N . VAL A 1 151 ? 13.022 -4.014 -8.255 1.00 79.50 151 VAL A N 1
ATOM 1192 C CA . VAL A 1 151 ? 14.379 -3.450 -8.374 1.00 79.50 151 VAL A CA 1
ATOM 1193 C C . VAL A 1 151 ? 14.411 -1.927 -8.242 1.00 79.50 151 VAL A C 1
ATOM 1195 O O . VAL A 1 151 ? 15.448 -1.371 -7.896 1.00 79.50 151 VAL A O 1
ATOM 1198 N N . PHE A 1 152 ? 13.297 -1.232 -8.483 1.00 81.44 152 PHE A N 1
ATOM 1199 C CA . PHE A 1 152 ? 13.216 0.224 -8.330 1.00 81.44 152 PHE A CA 1
ATOM 1200 C C . PHE A 1 152 ? 11.804 0.680 -7.961 1.00 81.44 152 PHE A C 1
ATOM 1202 O O . PHE A 1 152 ? 10.837 0.219 -8.565 1.00 81.44 152 PHE A O 1
ATOM 1209 N N . SER A 1 153 ? 11.687 1.669 -7.071 1.00 79.62 153 SER A N 1
ATOM 1210 C CA . SER A 1 153 ? 10.470 2.475 -6.925 1.00 79.62 153 SER A CA 1
ATOM 1211 C C . SER A 1 153 ? 10.802 3.963 -6.833 1.00 79.62 153 SER A C 1
ATOM 1213 O O . SER A 1 153 ? 11.612 4.405 -6.016 1.00 79.62 153 SER A O 1
ATOM 1215 N N . LYS A 1 154 ? 10.110 4.767 -7.643 1.00 72.62 154 LYS A N 1
ATOM 1216 C CA . LYS A 1 154 ? 10.127 6.233 -7.572 1.00 72.62 154 LYS A CA 1
ATOM 1217 C C . LYS A 1 154 ? 9.570 6.765 -6.252 1.00 72.62 154 LYS A C 1
ATOM 1219 O O . LYS A 1 154 ? 9.924 7.869 -5.852 1.00 72.62 154 LYS A O 1
ATOM 1224 N N . LEU A 1 155 ? 8.694 6.011 -5.585 1.00 67.25 155 LEU A N 1
ATOM 1225 C CA . LEU A 1 155 ? 8.142 6.420 -4.293 1.00 67.25 155 LEU A CA 1
ATOM 1226 C C . LEU A 1 155 ? 9.158 6.226 -3.158 1.00 67.25 155 LEU A C 1
ATOM 1228 O O . LEU A 1 155 ? 9.160 7.020 -2.226 1.00 67.25 155 LEU A O 1
ATOM 1232 N N . GLU A 1 156 ? 10.047 5.233 -3.268 1.00 75.94 156 GLU A N 1
ATOM 1233 C CA . GLU A 1 156 ? 11.185 5.052 -2.353 1.00 75.94 156 GLU A CA 1
ATOM 1234 C C . GLU A 1 156 ? 12.307 6.072 -2.623 1.00 75.94 156 GLU A C 1
ATOM 1236 O O . GLU A 1 156 ? 12.874 6.643 -1.697 1.00 75.94 156 GLU A O 1
ATOM 1241 N N . THR A 1 157 ? 12.642 6.302 -3.898 1.00 73.62 157 THR A N 1
ATOM 1242 C CA . THR A 1 157 ? 13.831 7.082 -4.304 1.00 73.62 157 THR A CA 1
ATOM 1243 C C . THR A 1 157 ? 13.563 8.569 -4.547 1.00 73.62 157 THR A C 1
ATOM 1245 O O . THR A 1 157 ? 14.488 9.375 -4.529 1.00 73.62 157 THR A O 1
ATOM 1248 N N . GLY A 1 158 ? 12.312 8.964 -4.792 1.00 70.25 158 GLY A N 1
ATOM 1249 C CA . GLY A 1 158 ? 11.928 10.342 -5.112 1.00 70.25 158 GLY A CA 1
ATOM 1250 C C . GLY A 1 158 ? 12.199 10.782 -6.560 1.00 70.25 158 GLY A C 1
ATOM 1251 O O . GLY A 1 158 ? 12.041 11.964 -6.869 1.00 70.25 158 GLY A O 1
ATOM 1252 N N . GLY A 1 159 ? 12.584 9.875 -7.466 1.00 74.25 159 GLY A N 1
ATOM 1253 C CA . GLY A 1 159 ? 12.924 10.220 -8.853 1.00 74.25 159 GLY A CA 1
ATOM 1254 C C . GLY A 1 159 ? 12.696 9.105 -9.873 1.00 74.25 159 GLY A C 1
ATOM 1255 O O . GLY A 1 159 ? 12.103 8.074 -9.577 1.00 74.25 159 GLY A O 1
ATOM 1256 N N . PHE A 1 160 ? 13.141 9.326 -11.108 1.00 78.56 160 PHE A N 1
ATOM 1257 C CA . PHE A 1 160 ? 13.181 8.294 -12.151 1.00 78.56 160 PHE A CA 1
ATOM 1258 C C . PHE A 1 160 ? 14.587 7.682 -12.225 1.00 78.56 160 PHE A C 1
ATOM 1260 O O . PHE A 1 160 ? 15.549 8.427 -12.047 1.00 78.56 160 PHE A O 1
ATOM 1267 N N . PRO A 1 161 ? 14.736 6.385 -12.535 1.00 80.81 161 PRO A N 1
ATOM 1268 C CA . PRO A 1 161 ? 16.048 5.767 -12.715 1.00 80.81 161 PRO A CA 1
ATOM 1269 C C . PRO A 1 161 ? 16.704 6.253 -14.019 1.00 80.81 161 PRO A C 1
ATOM 1271 O O . PRO A 1 161 ? 16.069 6.941 -14.835 1.00 80.81 161 PRO A O 1
ATOM 1274 N N . TYR A 1 162 ? 17.966 5.882 -14.230 1.00 83.12 162 TYR A N 1
ATOM 1275 C CA . TYR A 1 162 ? 18.590 5.959 -15.549 1.00 83.12 162 TYR A CA 1
ATOM 1276 C C . TYR A 1 162 ? 18.329 4.663 -16.322 1.00 83.12 162 TYR A C 1
ATOM 1278 O O . TYR A 1 162 ? 18.309 3.574 -15.748 1.00 83.12 162 TYR A O 1
ATOM 1286 N N . ASP A 1 163 ? 18.151 4.778 -17.637 1.00 80.62 163 ASP A N 1
ATOM 1287 C CA . ASP A 1 163 ? 17.959 3.638 -18.535 1.00 80.62 163 ASP A CA 1
ATOM 1288 C C . ASP A 1 163 ? 19.126 2.642 -18.424 1.00 80.62 163 ASP A C 1
ATOM 1290 O O . ASP A 1 163 ? 18.908 1.436 -18.414 1.00 80.62 163 ASP A O 1
ATOM 1294 N N . GLU A 1 164 ? 20.355 3.145 -18.272 1.00 83.94 164 GLU A N 1
ATOM 1295 C CA . GLU A 1 164 ? 21.576 2.363 -18.027 1.00 83.94 164 GLU A CA 1
ATOM 1296 C C . GLU A 1 164 ? 21.439 1.415 -16.828 1.00 83.94 164 GLU A C 1
ATOM 1298 O O . GLU A 1 164 ? 21.667 0.215 -16.980 1.00 83.94 164 GLU A O 1
ATOM 1303 N N . ASP A 1 165 ? 20.999 1.932 -15.674 1.00 86.25 165 ASP A N 1
ATOM 1304 C CA . ASP A 1 165 ? 20.855 1.148 -14.442 1.00 86.25 165 ASP A CA 1
ATOM 1305 C C . ASP A 1 165 ? 19.769 0.064 -14.594 1.00 86.25 165 ASP A C 1
ATOM 1307 O O . ASP A 1 165 ? 19.903 -1.036 -14.059 1.00 86.25 165 ASP A O 1
ATOM 1311 N N . ILE A 1 166 ? 18.703 0.338 -15.363 1.00 82.38 166 ILE A N 1
ATOM 1312 C CA . ILE A 1 166 ? 17.681 -0.671 -15.687 1.00 82.38 166 ILE A CA 1
ATOM 1313 C C . ILE A 1 166 ? 18.276 -1.779 -16.562 1.00 82.38 166 ILE A C 1
ATOM 1315 O O . ILE A 1 166 ? 18.035 -2.955 -16.299 1.00 82.38 166 ILE A O 1
ATOM 1319 N N . MET A 1 167 ? 19.060 -1.435 -17.587 1.00 83.44 167 MET A N 1
ATOM 1320 C CA . MET A 1 167 ? 19.684 -2.438 -18.461 1.00 83.44 167 MET A CA 1
ATOM 1321 C C . MET A 1 167 ? 20.689 -3.305 -17.698 1.00 83.44 167 MET A C 1
ATOM 1323 O O . MET A 1 167 ? 20.751 -4.510 -17.936 1.00 83.44 167 MET A O 1
ATOM 1327 N N . GLU A 1 168 ? 21.443 -2.717 -16.766 1.00 85.06 168 GLU A N 1
ATOM 1328 C CA . GLU A 1 168 ? 22.345 -3.450 -15.876 1.00 85.06 168 GLU A CA 1
ATOM 1329 C C . GLU A 1 168 ? 21.570 -4.389 -14.938 1.00 85.06 168 GLU A C 1
ATOM 1331 O O . GLU A 1 168 ? 21.928 -5.561 -14.815 1.00 85.06 168 GLU A O 1
ATOM 1336 N N . ALA A 1 169 ? 20.461 -3.930 -14.346 1.00 81.00 169 ALA A N 1
ATOM 1337 C CA . ALA A 1 169 ? 19.601 -4.771 -13.513 1.00 81.00 169 ALA A CA 1
ATOM 1338 C C . ALA A 1 169 ? 18.971 -5.938 -14.300 1.00 81.00 169 ALA A C 1
ATOM 1340 O O . ALA A 1 169 ? 18.906 -7.052 -13.783 1.00 81.00 169 ALA A O 1
ATOM 1341 N N . ILE A 1 170 ? 18.566 -5.727 -15.561 1.00 81.62 170 ILE A N 1
ATOM 1342 C CA . ILE A 1 170 ? 18.084 -6.799 -16.455 1.00 81.62 170 ILE A CA 1
ATOM 1343 C C . ILE A 1 170 ? 19.209 -7.790 -16.777 1.00 81.62 170 ILE A C 1
ATOM 1345 O O . ILE A 1 170 ? 18.975 -8.998 -16.777 1.00 81.62 170 ILE A O 1
ATOM 1349 N N . HIS A 1 171 ? 20.427 -7.300 -17.025 1.00 82.38 171 HIS A N 1
ATOM 1350 C CA . HIS A 1 171 ? 21.586 -8.150 -17.294 1.00 82.38 171 HIS A CA 1
ATOM 1351 C C . HIS A 1 171 ? 21.904 -9.048 -16.087 1.00 82.38 171 HIS A C 1
ATOM 1353 O O . HIS A 1 171 ? 21.869 -10.268 -16.219 1.00 82.38 171 HIS A O 1
ATOM 1359 N N . LYS A 1 172 ? 22.066 -8.471 -14.889 1.00 81.06 172 LYS A N 1
ATOM 1360 C CA . LYS A 1 172 ? 22.313 -9.222 -13.640 1.00 81.06 172 LYS A CA 1
ATOM 1361 C C . LYS A 1 172 ? 21.160 -10.158 -13.255 1.00 81.06 172 LYS A C 1
ATOM 1363 O O . LYS A 1 172 ? 21.373 -11.201 -12.636 1.00 81.06 172 LYS A O 1
ATOM 1368 N N . ALA A 1 173 ? 19.927 -9.831 -13.646 1.00 77.38 173 ALA A N 1
ATOM 1369 C CA . ALA A 1 173 ? 18.783 -10.717 -13.459 1.00 77.38 173 ALA A CA 1
ATOM 1370 C C . ALA A 1 173 ? 18.823 -11.967 -14.359 1.00 77.38 173 ALA A C 1
ATOM 1372 O O . ALA A 1 173 ? 18.247 -12.983 -13.965 1.00 77.38 173 ALA A O 1
ATOM 1373 N N . LYS A 1 174 ? 19.522 -11.947 -15.511 1.00 73.19 174 LYS A N 1
ATOM 1374 C CA . LYS A 1 174 ? 19.813 -13.174 -16.285 1.00 73.19 174 LYS A CA 1
ATOM 1375 C C . LYS A 1 174 ? 20.741 -14.120 -15.508 1.00 73.19 174 LYS A C 1
ATOM 1377 O O . LYS A 1 174 ? 20.534 -15.327 -15.560 1.00 73.19 174 LYS A O 1
ATOM 1382 N N . ASP A 1 175 ? 21.660 -13.575 -14.710 1.00 74.88 175 ASP A N 1
ATOM 1383 C CA . ASP A 1 175 ? 22.550 -14.327 -13.808 1.00 74.88 175 ASP A CA 1
ATOM 1384 C C . ASP A 1 175 ? 21.894 -14.686 -12.453 1.00 74.88 175 ASP A C 1
ATOM 1386 O O . ASP A 1 175 ? 22.557 -15.143 -11.519 1.00 74.88 175 ASP A O 1
ATOM 1390 N N . GLY A 1 176 ? 20.579 -14.472 -12.317 1.00 68.56 176 GLY A N 1
ATOM 1391 C CA . GLY A 1 176 ? 19.800 -14.842 -11.133 1.00 68.56 176 GLY A CA 1
ATOM 1392 C C . GLY A 1 176 ? 19.904 -13.882 -9.941 1.00 68.56 176 GLY A C 1
ATOM 1393 O O . GLY A 1 176 ? 19.433 -14.228 -8.858 1.00 68.56 176 GLY A O 1
ATOM 1394 N N . LYS A 1 177 ? 20.488 -12.685 -10.105 1.00 68.44 177 LYS A N 1
ATOM 1395 C CA . LYS A 1 177 ? 20.607 -11.672 -9.037 1.00 68.44 177 LYS A CA 1
ATOM 1396 C C . LYS A 1 177 ? 20.116 -10.288 -9.489 1.00 68.44 177 LYS A C 1
ATOM 1398 O O . LYS A 1 177 ? 20.929 -9.436 -9.839 1.00 68.44 177 LYS A O 1
ATOM 1403 N N . PRO A 1 178 ? 18.796 -10.024 -9.473 1.00 69.38 178 PRO A N 1
ATOM 1404 C CA . PRO A 1 178 ? 18.280 -8.669 -9.647 1.00 69.38 178 PRO A CA 1
ATOM 1405 C C . PRO A 1 178 ? 18.713 -7.777 -8.467 1.00 69.38 178 PRO A C 1
ATOM 1407 O O . PRO A 1 178 ? 18.348 -8.028 -7.320 1.00 69.38 178 PRO A O 1
ATOM 1410 N N . GLU A 1 179 ? 19.492 -6.730 -8.740 1.00 80.69 179 GLU A N 1
ATOM 1411 C CA . GLU A 1 179 ? 19.936 -5.752 -7.734 1.00 80.69 179 GLU A CA 1
ATOM 1412 C C . GLU A 1 179 ? 18.999 -4.535 -7.668 1.00 80.69 179 GLU A C 1
ATOM 1414 O O . GLU A 1 179 ? 18.402 -4.145 -8.674 1.00 80.69 179 GLU A O 1
ATOM 1419 N N . LYS A 1 180 ? 18.879 -3.899 -6.490 1.00 84.31 180 LYS A N 1
ATOM 1420 C CA . LYS A 1 180 ? 18.128 -2.640 -6.360 1.00 84.31 180 LYS A CA 1
ATOM 1421 C C . LYS A 1 180 ? 18.893 -1.473 -6.990 1.00 84.31 180 LYS A C 1
ATOM 1423 O O . LYS A 1 180 ? 20.046 -1.211 -6.656 1.00 84.31 180 LYS A O 1
ATOM 1428 N N . ILE A 1 181 ? 18.202 -0.716 -7.834 1.00 83.44 181 ILE A N 1
ATOM 1429 C CA . ILE A 1 181 ? 18.696 0.509 -8.461 1.00 83.44 181 ILE A CA 1
ATOM 1430 C C . ILE A 1 181 ? 18.565 1.661 -7.455 1.00 83.44 181 ILE A C 1
ATOM 1432 O O . ILE A 1 181 ? 17.459 2.042 -7.073 1.00 83.44 181 ILE A O 1
ATOM 1436 N N . ALA A 1 182 ? 19.696 2.229 -7.031 1.00 83.12 182 ALA A N 1
ATOM 1437 C CA . ALA A 1 182 ? 19.739 3.349 -6.083 1.00 83.12 182 ALA A CA 1
ATOM 1438 C C . ALA A 1 182 ? 19.892 4.730 -6.753 1.00 83.12 182 ALA A C 1
ATOM 1440 O O . ALA A 1 182 ? 19.584 5.756 -6.144 1.00 83.12 182 ALA A O 1
ATOM 1441 N N . ARG A 1 183 ? 20.381 4.777 -7.999 1.00 82.69 183 ARG A N 1
ATOM 1442 C CA . ARG A 1 183 ? 20.569 6.019 -8.763 1.00 82.69 183 ARG A CA 1
ATOM 1443 C C . ARG A 1 183 ? 19.238 6.506 -9.334 1.00 82.69 183 ARG A C 1
ATOM 1445 O O . ARG A 1 183 ? 18.446 5.729 -9.861 1.00 82.69 183 ARG A O 1
ATOM 1452 N N . TYR A 1 184 ? 19.008 7.813 -9.253 1.00 83.00 184 TYR A N 1
ATOM 1453 C CA . TYR A 1 184 ? 17.827 8.454 -9.820 1.00 83.00 184 TYR A CA 1
ATOM 1454 C C . TYR A 1 184 ? 18.102 9.906 -10.223 1.00 83.00 184 TYR A C 1
ATOM 1456 O O . TYR A 1 184 ? 18.975 10.575 -9.670 1.00 83.00 184 TYR A O 1
ATOM 1464 N N . ARG A 1 185 ? 17.290 10.412 -11.151 1.00 76.69 185 ARG A N 1
ATOM 1465 C CA . ARG A 1 185 ? 17.164 11.828 -11.514 1.00 76.69 185 ARG A CA 1
ATOM 1466 C C . ARG A 1 185 ? 15.829 12.384 -11.026 1.00 76.69 185 ARG A C 1
ATOM 1468 O O . ARG A 1 185 ? 14.799 11.709 -11.093 1.00 76.69 185 ARG A O 1
ATOM 1475 N N . LYS A 1 186 ? 15.834 13.633 -10.554 1.00 69.50 186 LYS A N 1
ATOM 1476 C CA . LYS A 1 186 ? 14.640 14.315 -10.014 1.00 69.50 186 LYS A CA 1
ATOM 1477 C C . LYS A 1 186 ? 13.669 14.812 -11.092 1.00 69.50 186 LYS A C 1
ATOM 1479 O O . LYS A 1 186 ? 12.601 15.308 -10.747 1.00 69.50 186 LYS A O 1
ATOM 1484 N N . ASP A 1 187 ? 14.013 14.654 -12.372 1.00 52.19 187 ASP A N 1
ATOM 1485 C CA . ASP A 1 187 ? 13.321 15.242 -13.524 1.00 52.19 187 ASP A CA 1
ATOM 1486 C C . ASP A 1 187 ? 11.863 14.778 -13.673 1.00 52.19 187 ASP A C 1
ATOM 1488 O O . ASP A 1 187 ? 11.520 13.846 -14.415 1.00 52.19 187 ASP A O 1
ATOM 1492 N N . CYS A 1 188 ? 10.985 15.498 -12.983 1.00 43.03 188 CYS A N 1
ATOM 1493 C CA . CYS A 1 188 ? 9.579 15.638 -13.304 1.00 43.03 188 CYS A CA 1
ATOM 1494 C C . CYS A 1 188 ? 9.396 17.019 -13.934 1.00 43.03 188 CYS A C 1
ATOM 1496 O O . CYS A 1 188 ? 9.271 18.006 -13.213 1.00 43.03 188 CYS A O 1
ATOM 1498 N N . ILE A 1 189 ? 9.340 17.095 -15.267 1.00 34.25 189 ILE A N 1
ATOM 1499 C CA . ILE A 1 189 ? 8.692 18.247 -15.899 1.00 34.25 189 ILE A CA 1
ATOM 1500 C C . ILE A 1 189 ? 7.207 18.126 -15.553 1.00 34.25 189 ILE A C 1
ATOM 1502 O O . ILE A 1 189 ? 6.529 17.199 -16.007 1.00 34.25 189 ILE A O 1
ATOM 1506 N N . ILE A 1 190 ? 6.750 19.027 -14.688 1.00 29.50 190 ILE A N 1
ATOM 1507 C CA . ILE A 1 190 ? 5.342 19.274 -14.401 1.00 29.50 190 ILE A CA 1
ATOM 1508 C C . ILE A 1 190 ? 4.983 20.546 -15.168 1.00 29.50 190 ILE A C 1
ATOM 1510 O O . ILE A 1 190 ? 5.559 21.601 -14.904 1.00 29.50 190 ILE A O 1
ATOM 1514 N N . LEU A 1 191 ? 4.056 20.409 -16.112 1.00 27.88 191 LEU A N 1
ATOM 1515 C CA . LEU A 1 191 ? 3.252 21.482 -16.693 1.00 27.88 191 LEU A CA 1
ATOM 1516 C C . LEU A 1 191 ? 1.786 21.093 -16.468 1.00 27.88 191 LEU A C 1
ATOM 1518 O O . LEU A 1 191 ? 1.486 19.896 -16.697 1.00 27.88 191 LEU A O 1
#

Foldseek 3Di:
DDDPDDPCVVVLVVLVVVCCVVPVPDDRDDDDDDRPWDWDDDPNHTQDICVQLLAAADSVLVVVQVVCVVVVHDRHRDNDHDPHPPVAEKEKDFDPDDDDDDDDDDDDDPVVVVVLVVLCVVCCVVPVRIDIDGGYDDVPWYWYAYNNRTQDICVVQVAAADSVLVVVQNVVVVVVDRHHGNDGDNDDPDD

Radius of gyration: 20.61 Å; chains: 1; bounding box: 47×41×57 Å

pLDDT: mean 70.29, std 19.6, range [23.7, 93.12]